Protein AF-F2LWG3-F1 (afdb_monomer)

Secondary structure (DSSP, 8-state):
--EEEEEEEEEBPPP--GGGHHHH--TTS--B-TT--S-PPTT----EEETT-TTSSS--EEEE--HHHHHHHTT---SEEEEEEEEEE--TTS--EEEEEEEEEE-S-PPEEEETTEEEEE-SEEEE--TTTSEE-HHHHHHTT-TT--EETT-SS-THHHHHHHHHHHHHHTS---HHHHHHHHHHHHHHHTSTTHHHHHTTT-

Radius of gyration: 16.48 Å; Cα contacts (8 Å, |Δi|>4): 414; chains: 1; bounding box: 40×37×47 Å

Foldseek 3Di:
DAEKEKEAEAEWQEAWPPVCCVQQNDSQATHGNLLCPDPDDDLNPTQDWPCCDPVSPRFGKGKDLDPVVQVVLVPPPHQKYKYWYWYQYHHDVHDTWTWGFWIFIFGSDGFDDPDVSMTMGTGPDIFGDTNVLIDTPRCVCVVVVCNRPMQMLPDPVCVVSVVVRVVNVVSRVVDDGPSVSRNVSSVSSNVLSPDPCSVVVCPNID

Sequence (206 aa):
METLTICVPFFALPGMKETCSDLVGDQNLILRDILGLNPLRKGEYENGPYLEGFNVDGKLDYVFYFEEVEKIIEKQVYDQIYILFRAIYKPYQKETQHLVVGYYTVENTQGIEIAPGAYAITGTSAYFVDYKDALNITDIIVGYNLQDSIMKSNSQNHPEYKDWVNGWLEHIKSKENKLEAYIERSKKLRTLKTEENYKEKLEGCL

Solvent-accessible surface area (backbone atoms only — not comparable to full-atom values): 11340 Å² total; per-residue (Å²): 130,47,74,42,42,37,38,39,60,23,55,24,46,61,39,50,46,76,87,36,34,87,78,62,34,75,76,54,51,79,46,54,37,76,76,63,82,67,93,66,57,96,83,56,69,72,32,38,73,27,58,42,16,81,85,64,76,59,42,40,25,37,35,41,58,55,64,70,61,46,64,58,41,62,64,76,74,42,65,37,37,35,44,32,37,28,31,45,31,33,46,57,98,50,73,75,40,35,28,43,35,34,36,32,38,28,64,70,54,62,53,45,75,79,48,98,74,31,29,36,40,68,35,79,45,73,42,25,34,39,58,89,68,31,47,78,45,38,66,61,32,63,75,67,71,38,78,89,51,74,45,35,44,80,35,85,92,43,61,67,33,28,60,50,54,50,52,52,48,53,54,55,70,72,55,67,78,38,45,68,64,50,31,52,37,50,49,51,37,52,56,46,61,71,42,94,56,42,67,69,73,41,64,84,25,108

Structure (mmCIF, N/CA/C/O backbone):
data_AF-F2LWG3-F1
#
_entry.id   AF-F2LWG3-F1
#
loop_
_atom_site.group_PDB
_atom_site.id
_atom_site.type_symbol
_atom_site.label_atom_id
_atom_site.label_alt_id
_atom_site.label_comp_id
_atom_site.label_asym_id
_atom_site.label_entity_id
_atom_site.label_seq_id
_atom_site.pdbx_PDB_ins_code
_atom_site.Cartn_x
_atom_site.Cartn_y
_atom_site.Cartn_z
_atom_site.occupancy
_atom_site.B_iso_or_equiv
_atom_site.auth_seq_id
_atom_site.auth_comp_id
_atom_site.auth_asym_id
_atom_site.auth_atom_id
_atom_site.pdbx_PDB_model_num
ATOM 1 N N . MET A 1 1 ? -17.473 -6.894 19.953 1.00 61.72 1 MET A N 1
ATOM 2 C CA . MET A 1 1 ? -16.083 -6.952 19.488 1.00 61.72 1 MET A CA 1
ATOM 3 C C . MET A 1 1 ? -15.641 -5.558 19.119 1.00 61.72 1 MET A C 1
ATOM 5 O O . MET A 1 1 ? -16.346 -4.914 18.344 1.00 61.72 1 MET A O 1
ATOM 9 N N . GLU A 1 2 ? -14.555 -5.065 19.705 1.00 81.44 2 GLU A N 1
ATOM 10 C CA . GLU A 1 2 ? -14.045 -3.728 19.381 1.00 81.44 2 GLU A CA 1
ATOM 11 C C . GLU A 1 2 ? -13.104 -3.825 18.175 1.00 81.44 2 GLU A C 1
ATOM 13 O O . GLU A 1 2 ? -12.182 -4.638 18.154 1.00 81.44 2 GLU A O 1
ATOM 18 N N . THR A 1 3 ? -13.379 -3.033 17.137 1.00 89.12 3 THR A N 1
ATOM 19 C CA . THR A 1 3 ? -12.580 -2.987 15.908 1.00 89.12 3 THR A CA 1
ATOM 20 C C . THR A 1 3 ? -11.764 -1.711 15.879 1.00 89.12 3 THR A C 1
ATOM 22 O O . THR A 1 3 ? -12.305 -0.619 16.063 1.00 89.12 3 THR A O 1
ATOM 25 N N . LEU A 1 4 ? -10.478 -1.850 15.582 1.00 92.81 4 LEU A N 1
ATOM 26 C CA . LEU A 1 4 ? -9.586 -0.728 15.354 1.00 92.81 4 LEU A CA 1
ATOM 27 C C . LEU A 1 4 ? -9.206 -0.646 13.879 1.00 92.81 4 LEU A C 1
ATOM 29 O O . LEU A 1 4 ? -8.854 -1.647 13.263 1.00 92.81 4 LEU A O 1
ATOM 33 N N . THR A 1 5 ? -9.205 0.569 13.344 1.00 94.81 5 THR A N 1
ATOM 34 C CA . THR A 1 5 ? -8.726 0.861 11.996 1.00 94.81 5 THR A CA 1
ATOM 35 C C . THR A 1 5 ? -7.563 1.834 12.111 1.00 94.81 5 THR A C 1
ATOM 37 O O . THR A 1 5 ? -7.702 2.907 12.707 1.00 94.81 5 THR A O 1
ATOM 40 N N . ILE A 1 6 ? -6.416 1.455 11.555 1.00 94.06 6 ILE A N 1
ATOM 41 C CA . ILE A 1 6 ? -5.198 2.263 11.515 1.00 94.06 6 ILE A CA 1
ATOM 42 C C . ILE A 1 6 ? -4.850 2.496 10.049 1.00 94.06 6 ILE A C 1
ATOM 44 O O . ILE A 1 6 ? -4.707 1.541 9.296 1.00 94.06 6 ILE A O 1
ATOM 48 N N . CYS A 1 7 ? -4.704 3.749 9.634 1.00 95.12 7 CYS A N 1
ATOM 49 C CA . CYS A 1 7 ? -4.235 4.110 8.303 1.00 95.12 7 CYS A CA 1
ATOM 50 C C . CYS A 1 7 ? -2.769 4.537 8.375 1.00 95.12 7 CYS A C 1
ATOM 52 O O . CYS A 1 7 ? -2.431 5.479 9.099 1.00 95.12 7 CYS A O 1
ATOM 54 N N . VAL A 1 8 ? -1.917 3.854 7.613 1.00 93.12 8 VAL A N 1
ATOM 55 C CA . VAL A 1 8 ? -0.458 4.016 7.639 1.00 93.12 8 VAL A CA 1
ATOM 56 C C . VAL A 1 8 ? 0.078 4.414 6.259 1.00 93.12 8 VAL A C 1
ATOM 58 O O . VAL A 1 8 ? -0.365 3.853 5.251 1.00 93.12 8 VAL A O 1
ATOM 61 N N . PRO A 1 9 ? 1.006 5.387 6.171 1.00 92.62 9 PRO A N 1
ATOM 62 C CA . PRO A 1 9 ? 1.659 5.724 4.913 1.00 92.62 9 PRO A CA 1
ATOM 63 C C . PRO A 1 9 ? 2.697 4.689 4.486 1.00 92.62 9 PRO A C 1
ATOM 65 O O . PRO A 1 9 ? 3.416 4.131 5.314 1.00 92.62 9 PRO A O 1
ATOM 68 N N . PHE A 1 10 ? 2.859 4.549 3.174 1.00 91.56 10 PHE A N 1
ATOM 69 C CA . PHE A 1 10 ? 4.040 3.946 2.570 1.00 91.56 10 PHE A CA 1
ATOM 70 C C . PHE A 1 10 ? 4.414 4.628 1.253 1.00 91.56 10 PHE A C 1
ATOM 72 O O . PHE A 1 10 ? 3.548 5.149 0.551 1.00 91.56 10 PHE A O 1
ATOM 79 N N . PHE A 1 11 ? 5.695 4.587 0.883 1.00 91.62 11 PHE A N 1
ATOM 80 C CA . PHE A 1 11 ? 6.138 5.015 -0.443 1.00 91.62 11 PHE A CA 1
ATOM 81 C C . PHE A 1 11 ? 5.828 3.938 -1.475 1.00 91.62 11 PHE A C 1
ATOM 83 O O . PHE A 1 11 ? 6.315 2.806 -1.383 1.00 91.62 11 PHE A O 1
ATOM 90 N N . ALA A 1 12 ? 5.009 4.295 -2.457 1.00 93.75 12 ALA A N 1
ATOM 91 C CA . ALA A 1 12 ? 4.712 3.412 -3.566 1.00 93.75 12 ALA A CA 1
ATOM 92 C C . ALA A 1 12 ? 5.778 3.516 -4.656 1.00 93.75 12 ALA A C 1
ATOM 94 O O . ALA A 1 12 ? 6.414 4.560 -4.833 1.00 93.75 12 ALA A O 1
ATOM 95 N N . LEU A 1 13 ? 5.937 2.436 -5.421 1.00 93.75 13 LEU A N 1
ATOM 96 C CA . LEU A 1 13 ? 6.722 2.464 -6.647 1.00 93.75 13 LEU A CA 1
ATOM 97 C C . LEU A 1 13 ? 6.172 3.586 -7.553 1.00 93.75 13 LEU A C 1
ATOM 99 O O . LEU A 1 13 ? 4.963 3.594 -7.811 1.00 93.75 13 LEU A O 1
ATOM 103 N N . PRO A 1 14 ? 7.004 4.532 -8.027 1.00 93.56 14 PRO A N 1
ATOM 104 C CA . PRO A 1 14 ? 6.530 5.603 -8.892 1.00 93.56 14 PRO A CA 1
ATOM 105 C C . PRO A 1 14 ? 5.967 5.040 -10.200 1.00 93.56 14 PRO A C 1
ATOM 107 O O . PRO A 1 14 ? 6.406 3.998 -10.694 1.00 93.56 14 PRO A O 1
ATOM 110 N N . GLY A 1 15 ? 4.983 5.738 -10.765 1.00 94.50 15 GLY A N 1
ATOM 111 C CA . GLY A 1 15 ? 4.454 5.418 -12.083 1.00 94.50 15 GLY A CA 1
ATOM 112 C C . GLY A 1 15 ? 5.530 5.615 -13.144 1.00 94.50 15 GLY A C 1
ATOM 113 O O . GLY A 1 15 ? 6.272 6.596 -13.106 1.00 94.50 15 GLY A O 1
ATOM 114 N N . MET A 1 16 ? 5.600 4.689 -14.093 1.00 94.50 16 MET A N 1
ATOM 115 C CA . MET A 1 16 ? 6.589 4.692 -15.165 1.00 94.50 16 MET A CA 1
ATOM 116 C C . MET A 1 16 ? 5.912 4.890 -16.518 1.00 94.50 16 MET A C 1
ATOM 118 O O . MET A 1 16 ? 4.688 4.800 -16.645 1.00 94.50 16 MET A O 1
ATOM 122 N N . LYS A 1 17 ? 6.714 5.132 -17.558 1.00 94.12 17 LYS A N 1
ATOM 123 C CA . LYS A 1 17 ? 6.224 5.101 -18.942 1.00 94.12 17 LYS A CA 1
ATOM 124 C C . LYS A 1 17 ? 5.497 3.787 -19.217 1.00 94.12 17 LYS A C 1
ATOM 126 O O . LYS A 1 17 ? 5.940 2.715 -18.804 1.00 94.12 17 LYS A O 1
ATOM 131 N N . GLU A 1 18 ? 4.412 3.863 -19.979 1.00 89.75 18 GLU A N 1
ATOM 132 C CA . GLU A 1 18 ? 3.585 2.703 -20.337 1.00 89.75 18 GLU A CA 1
ATOM 133 C C . GLU A 1 18 ? 4.394 1.606 -21.047 1.00 89.75 18 GLU A C 1
ATOM 135 O O . GLU A 1 18 ? 4.211 0.419 -20.776 1.00 89.75 18 GLU A O 1
ATOM 140 N N . THR A 1 19 ? 5.378 2.006 -21.860 1.00 91.50 19 THR A N 1
ATOM 141 C CA . THR A 1 19 ? 6.309 1.108 -22.563 1.00 91.50 19 THR A CA 1
ATOM 142 C C . THR A 1 19 ? 7.153 0.235 -21.634 1.00 91.50 19 THR A C 1
ATOM 144 O O . THR A 1 19 ? 7.772 -0.715 -22.097 1.00 91.50 19 THR A O 1
ATOM 147 N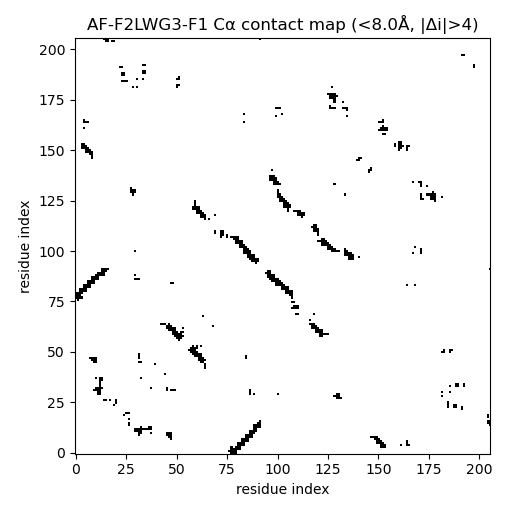 N . CYS A 1 20 ? 7.200 0.533 -20.334 1.00 92.81 20 CYS A N 1
ATOM 148 C CA . CYS A 1 20 ? 7.940 -0.252 -19.349 1.00 92.81 20 CYS A CA 1
ATOM 149 C C . CYS A 1 20 ? 7.100 -1.326 -18.648 1.00 92.81 20 CYS A C 1
ATOM 151 O O . CYS A 1 20 ? 7.625 -2.036 -17.793 1.00 92.81 20 CYS A O 1
ATOM 153 N N . SER A 1 21 ? 5.823 -1.493 -18.999 1.00 90.69 21 SER A N 1
ATOM 154 C CA . SER A 1 21 ? 4.939 -2.476 -18.347 1.00 90.69 21 SER A CA 1
ATOM 155 C C . SER A 1 21 ? 5.434 -3.924 -18.502 1.00 90.69 21 SER A C 1
ATOM 157 O O . SER A 1 21 ? 5.289 -4.733 -17.584 1.00 90.69 21 SER A O 1
ATOM 159 N N . ASP A 1 22 ? 6.126 -4.245 -19.598 1.00 91.62 22 ASP A N 1
ATOM 160 C CA . ASP A 1 22 ? 6.771 -5.555 -19.769 1.00 91.62 22 ASP A CA 1
ATOM 161 C C . ASP A 1 22 ? 7.886 -5.794 -18.745 1.00 91.62 22 ASP A C 1
ATOM 163 O O . ASP A 1 22 ? 8.074 -6.920 -18.283 1.00 91.62 22 ASP A O 1
ATOM 167 N N . LEU A 1 23 ? 8.576 -4.733 -18.323 1.00 93.00 23 LEU A N 1
ATOM 168 C CA . LEU A 1 23 ? 9.640 -4.788 -17.325 1.00 93.00 23 LEU A CA 1
ATOM 169 C C . LEU A 1 23 ? 9.075 -4.818 -15.898 1.00 93.00 23 LEU A C 1
ATOM 171 O O . LEU A 1 23 ? 9.456 -5.675 -15.104 1.00 93.00 23 LEU A O 1
ATOM 175 N N . VAL A 1 24 ? 8.134 -3.923 -15.574 1.00 92.62 24 VAL A N 1
ATOM 176 C CA . VAL A 1 24 ? 7.677 -3.696 -14.184 1.00 92.62 24 VAL A CA 1
ATOM 177 C C . VAL A 1 24 ? 6.298 -4.268 -13.844 1.00 92.62 24 VAL A C 1
ATOM 179 O O . VAL A 1 24 ? 5.852 -4.183 -12.696 1.00 92.62 24 VAL A O 1
ATOM 182 N N . GLY A 1 25 ? 5.630 -4.891 -14.815 1.00 93.31 25 GLY A N 1
ATOM 183 C CA . GLY A 1 25 ? 4.299 -5.480 -14.663 1.00 93.31 25 GLY A CA 1
ATOM 184 C C . GLY A 1 25 ? 3.157 -4.470 -14.788 1.00 93.31 25 GLY A C 1
ATOM 185 O O . GLY A 1 25 ? 3.363 -3.322 -15.176 1.00 93.31 25 GLY A O 1
ATOM 186 N N . ASP A 1 26 ? 1.946 -4.924 -14.451 1.00 93.69 26 ASP A N 1
ATOM 187 C CA . ASP A 1 26 ? 0.713 -4.133 -14.536 1.00 93.69 26 ASP A CA 1
ATOM 188 C C . ASP A 1 26 ? 0.762 -2.896 -13.635 1.00 93.69 26 ASP A C 1
ATOM 190 O O . ASP A 1 26 ? 0.602 -2.984 -12.415 1.00 93.69 26 ASP A O 1
ATOM 194 N N . GLN A 1 27 ? 0.958 -1.734 -14.254 1.00 92.38 27 GLN A N 1
ATOM 195 C CA . GLN A 1 27 ? 1.098 -0.448 -13.576 1.00 92.38 27 GLN A CA 1
ATOM 196 C C . GLN A 1 27 ? -0.214 0.100 -12.998 1.00 92.38 27 GLN A C 1
ATOM 198 O O . GLN A 1 27 ? -0.168 1.104 -12.290 1.00 92.38 27 GLN A O 1
ATOM 203 N N . ASN A 1 28 ? -1.358 -0.562 -13.227 1.00 95.06 28 ASN A N 1
ATOM 204 C CA . ASN A 1 28 ? -2.617 -0.216 -12.560 1.00 95.06 28 ASN A CA 1
ATOM 205 C C . ASN A 1 28 ? -2.632 -0.617 -11.082 1.00 95.06 28 ASN A C 1
ATOM 207 O O . ASN A 1 28 ? -3.496 -0.167 -10.340 1.00 95.06 28 ASN A O 1
ATOM 211 N N . LEU A 1 29 ? -1.699 -1.452 -10.633 1.00 96.62 29 LEU A N 1
ATOM 212 C CA . LEU A 1 29 ? -1.557 -1.808 -9.223 1.00 96.62 29 LEU A CA 1
ATOM 213 C C . LEU A 1 29 ? -0.610 -0.806 -8.538 1.00 96.62 29 LEU A C 1
ATOM 215 O O . LEU A 1 29 ? 0.387 -0.378 -9.113 1.00 96.62 29 LEU A O 1
ATOM 219 N N . ILE A 1 30 ? -0.875 -0.406 -7.303 1.00 96.38 30 ILE A N 1
ATOM 220 C CA . ILE A 1 30 ? -0.008 0.534 -6.573 1.00 96.38 30 ILE A CA 1
ATOM 221 C C . ILE A 1 30 ? 0.664 -0.217 -5.432 1.00 96.38 30 ILE A C 1
ATOM 223 O O . ILE A 1 30 ? 0.069 -0.420 -4.375 1.00 96.38 30 ILE A O 1
ATOM 227 N N . LEU A 1 31 ? 1.898 -0.661 -5.672 1.00 93.75 31 LEU A N 1
ATOM 228 C CA . LEU A 1 31 ? 2.685 -1.462 -4.735 1.00 93.75 31 LEU A CA 1
ATOM 229 C C . LEU A 1 31 ? 3.686 -0.604 -3.979 1.00 93.75 31 LEU A C 1
ATOM 231 O O . LEU A 1 31 ? 4.061 0.475 -4.440 1.00 93.75 31 LEU A O 1
ATOM 235 N N . ARG A 1 32 ? 4.173 -1.129 -2.849 1.00 93.19 32 ARG A N 1
ATOM 236 C CA . ARG A 1 32 ? 5.347 -0.576 -2.165 1.00 93.19 32 ARG A CA 1
ATOM 237 C C . ARG A 1 32 ? 6.512 -0.433 -3.142 1.00 93.19 32 ARG A C 1
ATOM 239 O O . ARG A 1 32 ? 6.618 -1.188 -4.110 1.00 93.19 32 ARG A O 1
ATOM 246 N N . ASP A 1 33 ? 7.396 0.516 -2.882 1.00 92.25 33 ASP A N 1
ATOM 247 C CA . ASP A 1 33 ? 8.575 0.749 -3.708 1.00 92.25 33 ASP A CA 1
ATOM 248 C C . ASP A 1 33 ? 9.638 -0.347 -3.536 1.00 92.25 33 ASP A C 1
ATOM 250 O O . ASP A 1 33 ? 10.671 -0.166 -2.898 1.00 92.25 33 ASP A O 1
ATOM 254 N N . ILE A 1 34 ? 9.376 -1.514 -4.128 1.00 91.62 34 ILE A N 1
ATOM 255 C CA . ILE A 1 34 ? 10.280 -2.667 -4.086 1.00 91.62 34 ILE A CA 1
ATOM 256 C C . ILE A 1 34 ? 11.618 -2.326 -4.741 1.00 91.62 34 ILE A C 1
ATOM 258 O O . ILE A 1 34 ? 12.646 -2.831 -4.305 1.00 91.62 34 ILE A O 1
ATOM 262 N N . LEU A 1 35 ? 11.631 -1.484 -5.773 1.00 91.62 35 LEU A N 1
ATOM 263 C CA . LEU A 1 35 ? 12.832 -1.173 -6.549 1.00 91.62 35 LEU A CA 1
ATOM 264 C C . LEU A 1 35 ? 13.704 -0.086 -5.896 1.00 91.62 35 LEU A C 1
ATOM 266 O O . LEU A 1 35 ? 14.841 0.100 -6.324 1.00 91.62 35 LEU A O 1
ATOM 270 N N . GLY A 1 36 ? 13.219 0.578 -4.841 1.00 88.50 36 GLY A N 1
ATOM 271 C CA . GLY A 1 36 ? 13.962 1.603 -4.103 1.00 88.50 36 GLY A CA 1
ATOM 272 C C . GLY A 1 36 ? 14.250 2.844 -4.947 1.00 88.50 36 GLY A C 1
ATOM 273 O O . GLY A 1 36 ? 15.389 3.314 -4.989 1.00 88.50 36 GLY A O 1
ATOM 274 N N . LEU A 1 37 ? 13.240 3.325 -5.673 1.00 88.81 37 LEU A N 1
ATOM 275 C CA . LEU A 1 37 ? 13.340 4.472 -6.580 1.00 88.81 37 LEU A CA 1
ATOM 276 C C . LEU A 1 37 ? 13.018 5.805 -5.898 1.00 88.81 37 LEU A C 1
ATOM 278 O O . LEU A 1 37 ? 13.450 6.858 -6.368 1.00 88.81 37 LEU A O 1
ATOM 282 N N . ASN A 1 38 ? 12.281 5.778 -4.791 1.00 86.50 38 ASN A N 1
ATOM 283 C CA . ASN A 1 38 ? 12.087 6.936 -3.938 1.00 86.50 38 ASN A CA 1
ATOM 284 C C . ASN A 1 38 ? 13.354 7.191 -3.101 1.00 86.50 38 ASN A C 1
ATOM 286 O O . ASN A 1 38 ? 14.004 6.246 -2.642 1.00 86.50 38 ASN A O 1
ATOM 290 N N . PRO A 1 39 ? 13.721 8.461 -2.863 1.00 70.69 39 PRO A N 1
ATOM 291 C CA . PRO A 1 39 ? 14.843 8.809 -2.001 1.00 70.69 39 PRO A CA 1
ATOM 292 C C . PRO A 1 39 ? 14.484 8.528 -0.532 1.00 70.69 39 PRO A C 1
ATOM 294 O O . PRO A 1 39 ? 13.930 9.388 0.144 1.00 70.69 39 PRO A O 1
ATOM 297 N N . LEU A 1 40 ? 14.786 7.325 -0.040 1.00 65.94 40 LEU A N 1
ATOM 298 C CA . LEU A 1 40 ? 14.558 6.941 1.359 1.00 65.94 40 LEU A CA 1
ATOM 299 C C . LEU A 1 40 ? 15.733 7.375 2.250 1.00 65.94 40 LEU A C 1
ATOM 301 O O . LEU A 1 40 ? 16.902 7.177 1.899 1.00 65.94 40 LEU A O 1
ATOM 305 N N . ARG A 1 41 ? 15.449 7.928 3.435 1.00 55.22 41 ARG A N 1
ATOM 306 C CA . ARG A 1 41 ? 16.456 8.140 4.488 1.00 55.22 41 ARG A CA 1
ATOM 307 C C . ARG A 1 41 ? 16.711 6.840 5.255 1.00 55.22 41 ARG A C 1
ATOM 309 O O . ARG A 1 41 ? 15.866 5.958 5.368 1.00 55.22 41 ARG A O 1
ATOM 316 N N . LYS A 1 42 ? 17.900 6.718 5.849 1.00 44.81 42 LYS A N 1
ATOM 317 C CA . LYS A 1 42 ? 18.242 5.605 6.749 1.00 44.81 42 LYS A CA 1
ATOM 318 C C . LYS A 1 42 ? 17.314 5.635 7.976 1.00 44.81 42 LYS A C 1
ATOM 320 O O . LYS A 1 42 ? 17.337 6.614 8.712 1.00 44.81 42 LYS A O 1
ATOM 325 N N . GLY A 1 43 ? 16.530 4.574 8.184 1.00 49.66 43 GLY A N 1
ATOM 326 C CA . GLY A 1 43 ? 15.459 4.513 9.196 1.00 49.66 43 GLY A CA 1
ATOM 327 C C . GLY A 1 43 ? 14.044 4.619 8.609 1.00 49.66 43 GLY A C 1
ATOM 328 O O . GLY A 1 43 ? 13.089 4.253 9.276 1.00 49.66 43 GLY A O 1
ATOM 329 N N . GLU A 1 44 ? 13.920 5.022 7.340 1.00 55.31 44 GLU A N 1
ATOM 330 C CA . GLU A 1 44 ? 12.693 4.963 6.528 1.00 55.31 44 GLU A CA 1
ATOM 331 C C . GLU A 1 44 ? 12.690 3.704 5.645 1.00 55.31 44 GLU A C 1
ATOM 333 O O . GLU A 1 44 ? 12.324 3.741 4.469 1.00 55.31 44 GLU A O 1
ATOM 338 N N . TYR A 1 45 ? 13.166 2.574 6.172 1.00 51.53 45 TYR A N 1
ATOM 339 C CA . TYR A 1 45 ? 13.062 1.311 5.447 1.00 51.53 45 TYR A CA 1
ATOM 340 C C . TYR A 1 45 ? 11.577 0.993 5.232 1.00 51.53 45 TYR A C 1
ATOM 342 O O . TYR A 1 45 ? 10.827 0.880 6.191 1.00 51.53 45 TYR A O 1
ATOM 350 N N . GLU A 1 46 ? 11.180 0.918 3.959 1.00 63.03 46 GLU A N 1
ATOM 351 C CA . GLU A 1 46 ? 9.990 0.279 3.380 1.00 63.03 46 GLU A CA 1
ATOM 352 C C . GLU A 1 46 ? 8.865 -0.069 4.387 1.00 63.03 46 GLU A C 1
ATOM 354 O O . GLU A 1 46 ? 8.515 -1.241 4.546 1.00 63.03 46 GLU A O 1
ATOM 359 N N . ASN A 1 47 ? 8.270 0.942 5.046 1.00 76.19 47 ASN A N 1
ATOM 360 C CA . ASN A 1 47 ? 6.953 0.776 5.662 1.00 76.19 47 ASN A CA 1
ATOM 361 C C . ASN A 1 47 ? 6.029 0.258 4.561 1.00 76.19 47 ASN A C 1
ATOM 363 O O . ASN A 1 47 ? 6.077 0.779 3.446 1.00 76.19 47 ASN A O 1
ATOM 367 N N . GLY A 1 48 ? 5.196 -0.736 4.841 1.00 84.12 48 GLY A N 1
ATOM 368 C CA . GLY A 1 48 ? 4.169 -1.146 3.889 1.00 84.12 48 GLY A CA 1
ATOM 369 C C . GLY A 1 48 ? 3.962 -2.650 3.769 1.00 84.12 48 GLY A C 1
ATOM 370 O O . GLY A 1 48 ? 4.560 -3.435 4.504 1.00 84.12 48 GLY A O 1
ATOM 371 N N . PRO A 1 49 ? 3.059 -3.051 2.863 1.00 92.31 49 PRO A N 1
ATOM 372 C CA . PRO A 1 49 ? 2.609 -4.430 2.753 1.00 92.31 49 PRO A CA 1
ATOM 373 C C . PRO A 1 49 ? 3.598 -5.294 1.960 1.00 92.31 49 PRO A C 1
ATOM 375 O O . PRO A 1 49 ? 3.784 -5.105 0.757 1.00 92.31 49 PRO A O 1
ATOM 378 N N . TYR A 1 50 ? 4.203 -6.277 2.621 1.00 92.50 50 TYR A N 1
ATOM 379 C CA . TYR A 1 50 ? 5.008 -7.338 2.014 1.00 92.50 50 TYR A CA 1
ATOM 380 C C . TYR A 1 50 ? 4.105 -8.523 1.692 1.00 92.50 50 TYR A C 1
ATOM 382 O O . TYR A 1 50 ? 3.974 -9.475 2.456 1.00 92.50 50 TYR A O 1
ATOM 390 N N . LEU A 1 51 ? 3.456 -8.435 0.540 1.00 90.06 51 LEU A N 1
ATOM 391 C CA . LEU A 1 51 ? 2.468 -9.409 0.073 1.00 90.06 51 LEU A CA 1
ATOM 392 C C . LEU A 1 51 ? 3.101 -10.744 -0.328 1.00 90.06 51 LEU A C 1
ATOM 394 O O . LEU A 1 51 ? 2.461 -11.788 -0.328 1.00 90.06 51 LEU A O 1
ATOM 398 N N . GLU A 1 52 ? 4.377 -10.698 -0.681 1.00 86.38 52 GLU A N 1
ATOM 399 C CA . GLU A 1 52 ? 5.202 -11.847 -1.019 1.00 86.38 52 GLU A CA 1
ATOM 400 C C . GLU A 1 52 ? 5.947 -12.458 0.184 1.00 86.38 52 GLU A C 1
ATOM 402 O O . GLU A 1 52 ? 6.716 -13.404 0.001 1.00 86.38 52 GLU A O 1
ATOM 407 N N . GLY A 1 53 ? 5.739 -11.933 1.396 1.00 84.12 53 GLY A N 1
ATOM 408 C CA . 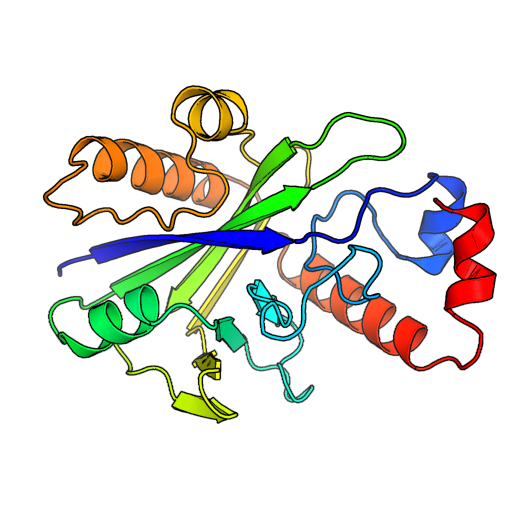GLY A 1 53 ? 6.546 -12.229 2.582 1.00 84.12 53 GLY A CA 1
ATOM 409 C C . GLY A 1 53 ? 7.771 -11.335 2.676 1.00 84.12 53 GLY A C 1
ATOM 410 O O . GLY A 1 53 ? 8.491 -11.129 1.690 1.00 84.12 53 GLY A O 1
ATOM 411 N N . PHE A 1 54 ? 8.053 -10.819 3.874 1.00 83.94 54 PHE A N 1
ATOM 412 C CA . PHE A 1 54 ? 9.261 -10.027 4.114 1.00 83.94 54 PHE A CA 1
ATOM 413 C C . PHE A 1 54 ? 10.511 -10.842 3.751 1.00 83.94 54 PHE A C 1
ATOM 415 O O . PHE A 1 54 ? 11.353 -10.384 2.968 1.00 83.94 54 PHE A O 1
ATOM 422 N N . ASN A 1 55 ? 10.530 -12.100 4.209 1.00 82.94 55 ASN A N 1
ATOM 423 C CA . ASN A 1 55 ? 11.567 -13.104 3.959 1.00 82.94 55 ASN A CA 1
ATOM 424 C C . ASN A 1 55 ? 11.294 -13.994 2.731 1.00 82.94 55 ASN A C 1
ATOM 426 O O . ASN A 1 55 ? 11.945 -15.024 2.571 1.00 82.94 55 ASN A O 1
ATOM 430 N N . VAL A 1 56 ? 10.346 -13.621 1.861 1.00 81.38 56 VAL A N 1
ATOM 431 C CA . VAL A 1 56 ? 9.933 -14.432 0.696 1.00 81.38 56 VAL A CA 1
ATOM 432 C C . VAL A 1 56 ? 9.356 -15.805 1.102 1.00 81.38 56 VAL A C 1
ATOM 434 O O . VAL A 1 56 ? 9.440 -16.784 0.366 1.00 81.38 56 VAL A O 1
ATOM 437 N N . ASP A 1 57 ? 8.755 -15.887 2.290 1.00 85.62 57 ASP A N 1
ATOM 438 C CA . ASP A 1 57 ? 8.082 -17.083 2.815 1.00 85.62 57 ASP A CA 1
ATOM 439 C C . ASP A 1 57 ? 6.571 -17.101 2.513 1.00 85.62 57 ASP A C 1
ATOM 441 O O . ASP A 1 57 ? 5.866 -18.021 2.927 1.00 85.62 57 ASP A O 1
ATOM 445 N N . GLY A 1 58 ? 6.073 -16.103 1.771 1.00 85.69 58 GLY A N 1
ATOM 446 C CA . GLY A 1 58 ? 4.673 -15.993 1.362 1.00 85.69 58 GLY A CA 1
ATOM 447 C C . GLY A 1 58 ? 3.719 -15.507 2.454 1.00 85.69 58 GLY A C 1
ATOM 448 O O . GLY A 1 58 ? 2.508 -15.529 2.238 1.00 85.69 58 GLY A O 1
ATOM 449 N N . LYS A 1 59 ? 4.225 -15.075 3.614 1.00 90.31 59 LYS A N 1
ATOM 450 C CA . LYS A 1 59 ? 3.387 -14.484 4.664 1.00 90.31 59 LYS A CA 1
ATOM 451 C C . LYS A 1 59 ? 2.985 -13.053 4.315 1.00 90.31 59 LYS A C 1
ATOM 453 O O . LYS A 1 59 ? 3.708 -12.334 3.639 1.00 90.31 59 LYS A O 1
ATOM 458 N N . LEU A 1 60 ? 1.823 -12.620 4.794 1.00 92.06 60 LEU A N 1
ATOM 459 C CA . LEU A 1 60 ? 1.345 -11.250 4.606 1.00 92.06 60 LEU A CA 1
ATOM 460 C C . LEU A 1 60 ? 1.977 -10.335 5.655 1.00 92.06 60 LEU A C 1
ATOM 462 O O . LEU A 1 60 ? 1.321 -9.937 6.612 1.00 92.06 60 LEU A O 1
ATOM 466 N N . ASP A 1 61 ? 3.258 -10.023 5.511 1.00 91.50 61 ASP A N 1
ATOM 467 C CA . ASP A 1 61 ? 3.951 -9.222 6.517 1.00 91.50 61 ASP A CA 1
ATOM 468 C C . ASP A 1 61 ? 3.700 -7.730 6.295 1.00 91.50 61 ASP A C 1
ATOM 470 O O . ASP A 1 61 ? 3.735 -7.217 5.175 1.00 91.50 61 ASP A O 1
ATOM 474 N N . TYR A 1 62 ? 3.440 -7.007 7.374 1.00 91.31 62 TYR A N 1
ATOM 475 C CA . TYR A 1 62 ? 3.507 -5.556 7.417 1.00 91.31 62 TYR A CA 1
ATOM 476 C C . TYR A 1 62 ? 4.687 -5.167 8.296 1.00 91.31 62 TYR A C 1
ATOM 478 O O . TYR A 1 62 ? 4.679 -5.449 9.495 1.00 91.31 62 TYR A O 1
ATOM 486 N N . VAL A 1 63 ? 5.691 -4.527 7.695 1.00 88.94 63 VAL A N 1
ATOM 487 C CA . VAL A 1 63 ? 6.856 -4.004 8.415 1.00 88.94 63 VAL A CA 1
ATOM 488 C C . VAL A 1 63 ? 6.668 -2.520 8.673 1.00 88.94 63 VAL A C 1
ATOM 490 O O . VAL A 1 63 ? 6.229 -1.785 7.782 1.00 88.94 63 VAL A O 1
ATOM 493 N N . PHE A 1 64 ? 6.995 -2.088 9.889 1.00 86.44 64 PHE A N 1
ATOM 494 C CA . PHE A 1 64 ? 6.849 -0.706 10.315 1.00 86.44 64 PHE A CA 1
ATOM 495 C C . PHE A 1 64 ? 7.896 -0.263 11.336 1.00 86.44 64 PHE A C 1
ATOM 497 O O . PHE A 1 64 ? 8.389 -1.052 12.138 1.00 86.44 64 PHE A O 1
ATOM 504 N N . TYR A 1 65 ? 8.183 1.038 11.324 1.00 82.44 65 TYR A N 1
ATOM 505 C CA . TYR A 1 65 ? 9.137 1.702 12.229 1.00 82.44 65 TYR A CA 1
ATOM 506 C C . TYR A 1 65 ? 8.461 2.627 13.252 1.00 82.44 65 TYR A C 1
ATOM 508 O O . TYR A 1 65 ? 9.113 3.235 14.099 1.00 82.44 65 TYR A O 1
ATOM 516 N N . PHE A 1 66 ? 7.140 2.780 13.165 1.00 75.44 66 PHE A N 1
ATOM 517 C CA . PHE A 1 66 ? 6.397 3.683 14.031 1.00 75.44 66 PHE A CA 1
ATOM 518 C C . PHE A 1 66 ? 6.141 3.050 15.397 1.00 75.44 66 PHE A C 1
ATOM 520 O O . PHE A 1 66 ? 5.283 2.175 15.528 1.00 75.44 66 PHE A O 1
ATOM 527 N N . GLU A 1 67 ? 6.806 3.577 16.424 1.00 74.50 67 GLU A N 1
ATOM 528 C CA . GLU A 1 67 ? 6.552 3.228 17.830 1.00 74.50 67 GLU A CA 1
ATOM 529 C C . GLU A 1 67 ? 5.066 3.410 18.197 1.00 74.50 67 GLU A C 1
ATOM 531 O O . GLU A 1 67 ? 4.508 2.673 19.002 1.00 74.50 67 GLU A O 1
ATOM 536 N N . GLU A 1 68 ? 4.375 4.365 17.563 1.00 72.25 68 GLU A N 1
ATOM 537 C CA . GLU A 1 68 ? 2.939 4.551 17.766 1.00 72.25 68 GLU A CA 1
ATOM 538 C C . GLU A 1 68 ? 2.113 3.329 17.367 1.00 72.25 68 GLU A C 1
ATOM 540 O O . GLU A 1 68 ? 1.148 3.025 18.061 1.00 72.25 68 GLU A O 1
ATOM 545 N N . VAL A 1 69 ? 2.455 2.655 16.262 1.00 76.50 69 VAL A N 1
ATOM 546 C CA . VAL A 1 69 ? 1.737 1.454 15.805 1.00 76.50 69 VAL A CA 1
ATOM 547 C C . VAL A 1 69 ? 1.974 0.314 16.783 1.00 76.50 69 VAL A C 1
ATOM 549 O O . VAL A 1 69 ? 1.017 -0.344 17.180 1.00 76.50 69 VAL A O 1
ATOM 552 N N . GLU A 1 70 ? 3.221 0.131 17.216 1.00 74.69 70 GLU A N 1
ATOM 553 C CA . GLU A 1 70 ? 3.598 -0.905 18.178 1.00 74.69 70 GLU A CA 1
ATOM 554 C C . GLU A 1 70 ? 2.808 -0.762 19.491 1.00 74.69 70 GLU A C 1
ATOM 556 O O . GLU A 1 70 ? 2.027 -1.653 19.838 1.00 74.69 70 GLU A O 1
ATOM 561 N N . LYS A 1 71 ? 2.849 0.423 20.113 1.00 72.94 71 LYS A N 1
ATOM 562 C CA . LYS A 1 71 ? 2.149 0.736 21.374 1.00 72.94 71 LYS A CA 1
ATOM 563 C C . LYS A 1 71 ? 0.640 0.518 21.349 1.00 72.94 71 LYS A C 1
ATOM 565 O O . LYS A 1 71 ? 0.011 0.388 22.400 1.00 72.94 71 LYS A O 1
ATOM 570 N N . ILE A 1 72 ? 0.006 0.591 20.182 1.00 69.31 72 ILE A N 1
ATOM 571 C CA . ILE A 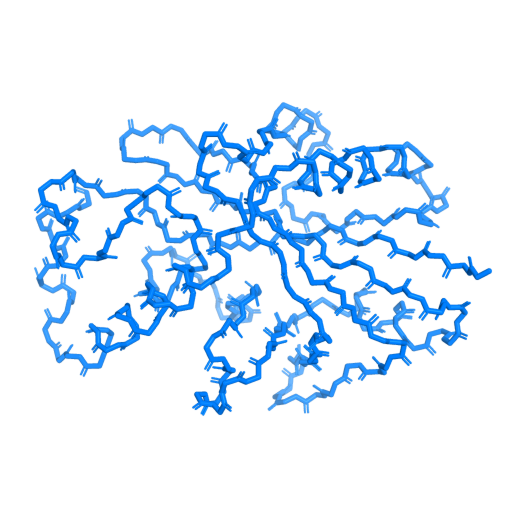1 72 ? -1.446 0.403 20.067 1.00 69.31 72 ILE A CA 1
ATOM 572 C C . ILE A 1 72 ? -1.803 -1.072 20.129 1.00 69.31 72 ILE A C 1
ATOM 574 O O . ILE A 1 72 ? -2.797 -1.444 20.754 1.00 69.31 72 ILE A O 1
ATOM 578 N N . ILE A 1 73 ? -0.993 -1.891 19.475 1.00 66.56 73 ILE A N 1
ATOM 579 C CA . ILE A 1 73 ? -1.261 -3.310 19.291 1.00 66.56 73 ILE A CA 1
ATOM 580 C C . ILE A 1 73 ? -0.944 -4.079 20.583 1.00 66.56 73 ILE A C 1
ATOM 582 O O . ILE A 1 73 ? -1.569 -5.091 20.878 1.00 66.56 73 ILE A O 1
ATOM 586 N N . GLU A 1 74 ? -0.088 -3.530 21.445 1.00 63.91 74 GLU A N 1
ATOM 587 C CA . GLU A 1 74 ? 0.155 -4.059 22.792 1.00 63.91 74 GLU A CA 1
ATOM 588 C C . GLU A 1 74 ? -1.043 -3.970 23.746 1.00 63.91 74 GLU A C 1
ATOM 590 O O . GLU A 1 74 ? -1.112 -4.721 24.719 1.00 63.91 74 GLU A O 1
ATOM 595 N N . LYS A 1 75 ? -2.006 -3.066 23.515 1.00 64.38 75 LYS A N 1
ATOM 596 C CA . LYS A 1 75 ? -3.037 -2.771 24.526 1.00 64.38 75 LYS A CA 1
ATOM 597 C C . LYS A 1 75 ? -4.077 -3.882 24.732 1.00 64.38 75 LYS A C 1
ATOM 599 O O . LYS A 1 75 ? -4.915 -3.733 25.613 1.00 64.38 75 LYS A O 1
ATOM 604 N N . GLN A 1 76 ? -4.043 -4.979 23.972 1.00 64.44 76 GLN A N 1
ATOM 605 C CA . GLN A 1 76 ? -4.949 -6.137 24.088 1.00 64.44 76 GLN A CA 1
ATOM 606 C C . GLN A 1 76 ? -6.468 -5.809 24.138 1.00 64.44 76 GLN A C 1
ATOM 608 O O . GLN A 1 76 ? -7.260 -6.618 24.607 1.00 64.44 76 GLN A O 1
ATOM 613 N N . VAL A 1 77 ? -6.909 -4.646 23.636 1.00 77.50 77 VAL A N 1
ATOM 614 C CA . VAL A 1 77 ? -8.323 -4.206 23.749 1.00 77.50 77 VAL A CA 1
ATOM 615 C C . VAL A 1 77 ? -9.182 -4.617 22.548 1.00 77.50 77 VAL A C 1
ATOM 617 O O . VAL A 1 77 ? -10.394 -4.755 22.668 1.00 77.50 77 VAL A O 1
ATOM 620 N N . TYR A 1 78 ? -8.571 -4.802 21.378 1.00 82.06 78 TYR A N 1
ATOM 621 C CA . TYR A 1 78 ? -9.293 -4.964 20.115 1.00 82.06 78 TYR A CA 1
ATOM 622 C C . TYR A 1 78 ? -9.339 -6.424 19.689 1.00 82.06 78 TYR A C 1
ATOM 624 O O . TYR A 1 78 ? -8.320 -7.094 19.714 1.00 82.06 78 TYR A O 1
ATOM 632 N N . ASP A 1 79 ? -10.486 -6.923 19.243 1.00 81.31 79 ASP A N 1
ATOM 633 C CA . ASP A 1 79 ? -10.560 -8.297 18.721 1.00 81.31 79 ASP A CA 1
ATOM 634 C C . ASP A 1 79 ? -10.065 -8.365 17.272 1.00 81.31 79 ASP A C 1
ATOM 636 O O . ASP A 1 79 ? -9.553 -9.384 16.817 1.00 81.31 79 ASP A O 1
ATOM 640 N N . GLN A 1 80 ? -10.228 -7.259 16.543 1.00 88.19 80 GLN A N 1
ATOM 641 C CA . GLN A 1 80 ? -9.899 -7.149 15.132 1.00 88.19 80 GLN A CA 1
ATOM 642 C C . GLN A 1 80 ? -9.243 -5.805 14.845 1.00 88.19 80 GLN A C 1
ATOM 644 O O . GLN A 1 80 ? -9.788 -4.747 15.174 1.00 88.19 80 GLN A O 1
ATOM 649 N N . ILE A 1 81 ? -8.103 -5.847 14.162 1.00 92.38 81 ILE A N 1
ATOM 650 C CA . ILE A 1 81 ? -7.415 -4.651 13.687 1.00 92.38 81 ILE A CA 1
ATOM 651 C C . ILE A 1 81 ? -7.378 -4.678 12.154 1.00 92.38 81 ILE A C 1
ATOM 653 O O . ILE A 1 81 ? -7.088 -5.710 11.545 1.00 92.38 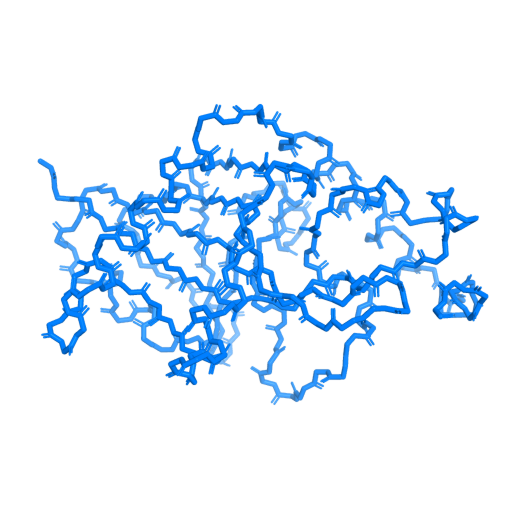81 ILE A O 1
ATOM 657 N N . TYR A 1 82 ? -7.698 -3.542 11.537 1.00 95.31 82 TYR A N 1
ATOM 658 C CA . TYR A 1 82 ? -7.514 -3.277 10.114 1.00 95.31 82 TYR A CA 1
ATOM 659 C C . TYR A 1 82 ? -6.363 -2.292 9.931 1.00 95.31 82 TYR A C 1
ATOM 661 O O . TYR A 1 82 ? -6.392 -1.190 10.484 1.00 95.31 82 TYR A O 1
ATOM 669 N N . ILE A 1 83 ? -5.371 -2.669 9.130 1.00 95.19 83 ILE A N 1
ATOM 670 C CA . ILE A 1 83 ? -4.264 -1.795 8.734 1.00 95.19 83 ILE A CA 1
ATOM 671 C C . ILE A 1 83 ? -4.525 -1.352 7.298 1.00 95.19 83 ILE A C 1
ATOM 673 O O . ILE A 1 83 ? -4.322 -2.131 6.374 1.00 95.19 83 ILE A O 1
ATOM 677 N N . LEU A 1 84 ? -5.007 -0.125 7.110 1.00 96.88 84 LEU A N 1
ATOM 678 C CA . LEU A 1 84 ? -5.203 0.495 5.800 1.00 96.88 84 LEU A CA 1
ATOM 679 C C . LEU A 1 84 ? -3.886 1.055 5.287 1.00 96.88 84 LEU A C 1
ATOM 681 O O . LEU A 1 84 ? -3.211 1.822 5.976 1.00 96.88 84 LEU A O 1
ATOM 685 N N . PHE A 1 85 ? -3.576 0.751 4.036 1.00 96.62 85 PHE A N 1
ATOM 686 C CA . PHE A 1 85 ? -2.367 1.214 3.381 1.00 96.62 85 PHE A CA 1
ATOM 687 C C . PHE A 1 85 ? -2.650 2.452 2.535 1.00 96.62 85 PHE A C 1
ATOM 689 O O . PHE A 1 85 ? -3.346 2.388 1.516 1.00 96.62 85 PHE A O 1
ATOM 696 N N . ARG A 1 86 ? -2.069 3.579 2.958 1.00 96.00 86 ARG A N 1
ATOM 697 C CA . ARG A 1 86 ? -2.025 4.839 2.214 1.00 96.00 86 ARG A CA 1
ATOM 698 C C . ARG A 1 86 ? -0.735 4.910 1.402 1.00 96.00 86 ARG A C 1
ATOM 700 O O . ARG A 1 86 ? 0.328 5.208 1.939 1.00 96.00 86 ARG A O 1
ATOM 707 N N . ALA A 1 87 ? -0.839 4.697 0.102 1.00 95.75 87 ALA A N 1
ATOM 708 C CA . ALA A 1 87 ? 0.243 4.906 -0.842 1.00 95.75 87 ALA A CA 1
ATOM 709 C C . ALA A 1 87 ? 0.527 6.402 -1.020 1.00 95.75 87 ALA A C 1
ATOM 711 O O . ALA A 1 87 ? -0.370 7.176 -1.355 1.00 95.75 87 ALA A O 1
ATOM 712 N N . ILE A 1 88 ? 1.786 6.792 -0.847 1.00 94.75 88 ILE A N 1
ATOM 713 C CA . ILE A 1 88 ? 2.353 8.036 -1.363 1.00 94.75 88 ILE A CA 1
ATOM 714 C C . ILE A 1 88 ? 2.845 7.701 -2.769 1.00 94.75 88 ILE A C 1
ATOM 716 O O . ILE A 1 88 ? 3.891 7.071 -2.938 1.00 94.75 88 ILE A O 1
ATOM 720 N N . TYR A 1 89 ? 2.039 8.037 -3.771 1.00 95.38 89 TYR A N 1
ATOM 721 C CA . TYR A 1 89 ? 2.235 7.602 -5.148 1.00 95.38 89 TYR A CA 1
ATOM 722 C C . TYR A 1 89 ? 2.461 8.800 -6.058 1.00 95.38 89 TYR A C 1
ATOM 724 O O . TYR A 1 89 ? 1.658 9.726 -6.081 1.00 95.38 89 TYR A O 1
ATOM 732 N N . LYS A 1 90 ? 3.538 8.769 -6.842 1.00 94.81 90 LYS A N 1
ATOM 733 C CA . LYS A 1 90 ? 3.791 9.740 -7.906 1.00 94.81 90 LYS A CA 1
ATOM 734 C C . LYS A 1 90 ? 3.522 9.066 -9.251 1.00 94.81 90 LYS A C 1
ATOM 736 O O . LYS A 1 90 ? 4.373 8.295 -9.700 1.00 94.81 90 LYS A O 1
ATOM 741 N N . PRO A 1 91 ? 2.363 9.297 -9.894 1.00 95.06 91 PRO A N 1
ATOM 742 C CA . PRO A 1 91 ? 2.126 8.782 -11.235 1.00 95.06 91 PRO A CA 1
ATOM 743 C C . PRO A 1 91 ? 3.120 9.390 -12.236 1.00 95.06 91 PRO A C 1
ATOM 745 O O . PRO A 1 91 ? 3.679 10.464 -12.000 1.00 95.06 91 PRO A O 1
ATOM 748 N N . TYR A 1 92 ? 3.311 8.723 -13.377 1.00 93.31 92 TYR A N 1
ATOM 749 C CA . TYR A 1 92 ? 4.272 9.158 -14.392 1.00 93.31 92 TYR A CA 1
ATOM 750 C C . TYR A 1 92 ? 4.012 10.607 -14.833 1.00 93.31 92 TYR A C 1
ATOM 752 O O . TYR A 1 92 ? 2.930 10.914 -15.334 1.00 93.31 92 TYR A O 1
ATOM 760 N N . GLN A 1 93 ? 5.000 11.487 -14.627 1.00 89.94 93 GLN A N 1
ATOM 761 C CA . GLN A 1 93 ? 4.933 12.924 -14.938 1.00 89.94 93 GLN A CA 1
ATOM 762 C C . GLN A 1 93 ? 3.718 13.663 -14.342 1.00 89.94 93 GLN A C 1
ATOM 764 O O . GLN A 1 93 ? 3.231 14.637 -14.917 1.00 89.94 93 GLN A O 1
ATOM 769 N N . LYS A 1 94 ? 3.219 13.217 -13.184 1.00 93.69 94 LYS A N 1
ATOM 770 C CA . LYS A 1 94 ? 2.138 13.885 -12.446 1.00 93.69 94 LYS A CA 1
ATOM 771 C C . LYS A 1 94 ? 2.566 14.219 -11.020 1.00 93.69 94 LYS A C 1
ATOM 773 O O . LYS A 1 94 ? 3.603 13.766 -1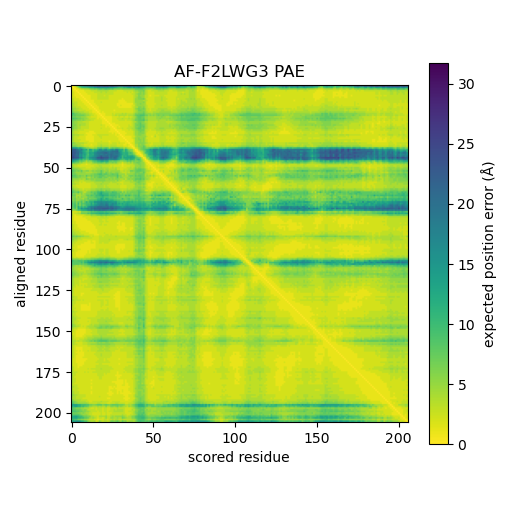0.532 1.00 93.69 94 LYS A O 1
ATOM 778 N N . GLU A 1 95 ? 1.736 15.024 -10.369 1.00 94.50 95 GLU A N 1
ATOM 779 C CA . GLU A 1 95 ? 1.878 15.357 -8.956 1.00 94.50 95 GLU A CA 1
ATOM 780 C C . GLU A 1 95 ? 1.658 14.142 -8.055 1.00 94.50 95 GLU A C 1
ATOM 782 O O . GLU A 1 95 ? 0.924 13.210 -8.398 1.00 94.50 95 GLU A O 1
ATOM 787 N N . THR A 1 96 ? 2.293 14.177 -6.886 1.00 95.00 96 THR A N 1
ATOM 788 C CA . THR A 1 96 ? 2.135 13.149 -5.857 1.00 95.00 96 THR A CA 1
ATOM 789 C C . THR A 1 96 ? 0.693 13.104 -5.355 1.00 95.00 96 THR A C 1
ATOM 791 O O . THR A 1 96 ? 0.071 14.129 -5.086 1.00 95.00 96 THR A O 1
ATOM 794 N N . GLN A 1 97 ? 0.179 11.890 -5.198 1.00 97.06 97 GLN A N 1
ATOM 795 C CA . GLN A 1 97 ? -1.143 11.576 -4.679 1.00 97.06 97 GLN A CA 1
ATOM 796 C C . GLN A 1 97 ? -1.021 10.730 -3.410 1.00 97.06 97 GLN A C 1
ATOM 798 O O . GLN A 1 97 ? -0.116 9.904 -3.281 1.00 97.06 97 GLN A O 1
ATOM 803 N N . HIS A 1 98 ? -1.977 10.898 -2.499 1.00 97.62 98 HIS A N 1
ATOM 804 C CA . HIS A 1 98 ? -2.186 10.002 -1.366 1.00 97.62 98 HIS A CA 1
ATOM 805 C C . HIS A 1 98 ? -3.403 9.125 -1.641 1.00 97.62 98 HIS A C 1
ATOM 807 O O . HIS A 1 98 ? -4.524 9.627 -1.738 1.00 97.62 98 HIS A O 1
ATOM 813 N N . LEU A 1 99 ? -3.176 7.822 -1.778 1.00 98.38 99 LEU A N 1
ATOM 814 C CA . LEU A 1 99 ? -4.191 6.868 -2.216 1.00 98.38 99 LEU A CA 1
ATOM 815 C C . LEU A 1 99 ? -4.358 5.762 -1.182 1.00 98.38 99 LEU A C 1
ATOM 817 O O . LEU A 1 99 ? -3.373 5.153 -0.780 1.00 98.38 99 LEU A O 1
ATOM 821 N N . VAL A 1 100 ? -5.585 5.455 -0.777 1.00 98.44 100 VAL A N 1
ATOM 822 C CA . VAL A 1 100 ? -5.862 4.217 -0.038 1.00 98.44 100 VAL A CA 1
ATOM 823 C C . VAL A 1 100 ? -6.028 3.098 -1.058 1.00 98.44 100 VAL A C 1
ATOM 825 O O . VAL A 1 100 ? -6.869 3.203 -1.950 1.00 98.44 100 VAL A O 1
ATOM 828 N N . VAL A 1 101 ? -5.200 2.058 -0.951 1.00 98.12 101 VAL A N 1
ATOM 829 C CA . VAL A 1 101 ? -5.060 1.027 -2.004 1.00 98.12 101 VAL A CA 1
ATOM 830 C C . VAL A 1 101 ? -5.374 -0.386 -1.527 1.00 98.12 101 VAL A C 1
ATOM 832 O O . VAL A 1 101 ? -5.490 -1.310 -2.328 1.00 98.12 101 VAL A O 1
ATOM 835 N N . GLY A 1 102 ? -5.497 -0.576 -0.221 1.00 98.12 102 GLY A N 1
ATOM 836 C CA . GLY A 1 102 ? -5.730 -1.886 0.352 1.00 98.12 102 GLY A CA 1
ATOM 837 C C . GLY A 1 102 ? -5.652 -1.868 1.863 1.00 98.12 102 GLY A C 1
ATOM 838 O O . GL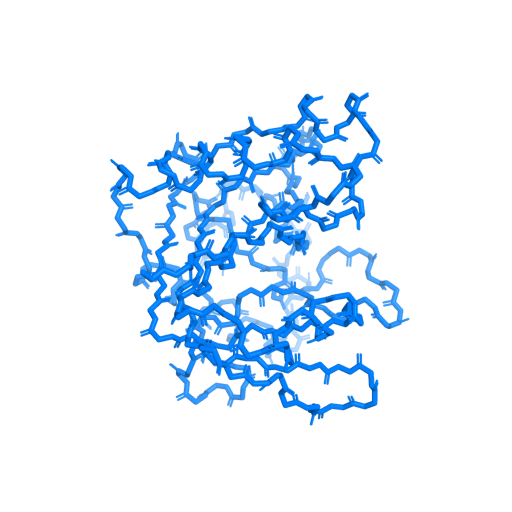Y A 1 102 ? -5.363 -0.838 2.478 1.00 98.12 102 GLY A O 1
ATOM 839 N N . TYR A 1 103 ? -5.903 -3.023 2.456 1.00 97.88 103 TYR A N 1
ATOM 840 C CA . TYR A 1 103 ? -5.753 -3.226 3.882 1.00 97.88 103 TYR A CA 1
ATOM 841 C C . TYR A 1 103 ? -5.322 -4.654 4.205 1.00 97.88 103 TYR A C 1
ATOM 843 O O . TYR A 1 103 ? -5.559 -5.588 3.435 1.00 97.88 103 TYR A O 1
ATOM 851 N N . TYR A 1 104 ? -4.734 -4.815 5.386 1.00 96.44 104 TYR A N 1
ATOM 852 C CA . TYR A 1 104 ? -4.635 -6.099 6.067 1.00 96.44 104 TYR A CA 1
ATOM 853 C C . TYR A 1 104 ? -5.647 -6.184 7.196 1.00 96.44 104 TYR A C 1
ATOM 855 O O . TYR A 1 104 ? -5.947 -5.200 7.874 1.00 96.44 104 TYR A O 1
ATOM 863 N N . THR A 1 105 ? -6.140 -7.392 7.406 1.00 95.06 105 THR A N 1
ATOM 864 C CA . THR A 1 105 ? -6.799 -7.815 8.633 1.00 95.06 105 THR A CA 1
ATOM 865 C C . THR A 1 105 ? -5.734 -8.502 9.473 1.00 95.06 105 THR A C 1
ATOM 867 O O . THR A 1 105 ? -5.031 -9.378 8.971 1.00 95.06 105 THR A O 1
ATOM 870 N N . VAL A 1 106 ? -5.575 -8.085 10.724 1.00 90.75 106 VAL A N 1
ATOM 871 C CA . VAL A 1 106 ? -4.604 -8.674 11.652 1.00 90.75 106 VAL A CA 1
ATOM 872 C C . VAL A 1 106 ? -5.308 -9.039 12.953 1.00 90.75 106 VAL A C 1
ATOM 874 O O . VAL A 1 106 ? -6.211 -8.327 13.404 1.00 90.75 106 VAL A O 1
ATOM 877 N N . GLU A 1 107 ? -4.922 -10.167 13.538 1.00 82.62 107 GLU A N 1
ATOM 878 C CA . GLU A 1 107 ? -5.329 -10.491 14.902 1.00 82.62 107 GLU A CA 1
ATOM 879 C C . GLU A 1 107 ? -4.594 -9.586 15.893 1.00 82.62 107 GLU A C 1
ATOM 881 O O . GLU A 1 107 ? -3.600 -8.933 15.567 1.00 82.62 107 GLU A O 1
ATOM 886 N N . ASN A 1 108 ? -5.118 -9.510 17.110 1.00 73.06 108 ASN A N 1
ATOM 887 C CA . ASN A 1 108 ? -4.541 -8.708 18.175 1.00 73.06 108 ASN A CA 1
ATOM 888 C C . ASN A 1 108 ? -3.257 -9.348 18.714 1.00 73.06 108 ASN A C 1
ATOM 890 O O . ASN A 1 108 ? -3.253 -10.038 19.734 1.00 73.06 108 ASN A O 1
ATOM 894 N N . THR A 1 109 ? -2.175 -9.155 17.971 1.00 71.69 109 THR A N 1
ATOM 895 C CA . THR A 1 109 ? -0.865 -9.743 18.235 1.00 71.69 109 THR A CA 1
ATOM 896 C C . THR A 1 109 ? 0.191 -8.657 18.247 1.00 71.69 109 THR A C 1
ATOM 898 O O . THR A 1 109 ? 0.276 -7.891 17.291 1.00 71.69 109 THR A O 1
ATOM 901 N N . GLN A 1 110 ? 1.026 -8.622 19.285 1.00 74.56 110 GLN A N 1
ATOM 902 C CA . GLN A 1 110 ? 2.151 -7.692 19.374 1.00 74.56 110 GLN A CA 1
ATOM 903 C C . GLN A 1 110 ? 3.048 -7.782 18.129 1.00 74.56 110 GLN A C 1
ATOM 905 O O . GLN A 1 110 ? 3.301 -8.873 17.609 1.00 74.56 110 GLN A O 1
ATOM 910 N N . GLY A 1 111 ? 3.537 -6.630 17.665 1.00 79.69 111 GLY A N 1
ATOM 911 C CA . GLY A 1 111 ? 4.556 -6.591 16.623 1.00 79.69 111 GLY A CA 1
ATOM 912 C C . GLY A 1 111 ? 5.850 -7.237 17.097 1.00 79.69 111 GLY A C 1
ATOM 913 O O . GLY A 1 111 ? 6.303 -6.999 18.211 1.00 79.69 111 GLY A O 1
ATOM 914 N N . ILE A 1 112 ? 6.452 -8.058 16.245 1.00 85.69 112 ILE A N 1
ATOM 915 C CA . ILE A 1 112 ? 7.724 -8.713 16.539 1.00 85.69 112 ILE A CA 1
ATOM 916 C C . ILE A 1 112 ? 8.837 -7.799 16.038 1.00 85.69 112 ILE A C 1
ATOM 918 O O . ILE A 1 112 ? 8.860 -7.459 14.856 1.00 85.69 112 ILE A O 1
ATOM 922 N N . GLU A 1 113 ? 9.763 -7.407 16.913 1.00 86.56 113 GLU A N 1
ATOM 923 C CA . GLU A 1 113 ? 10.952 -6.662 16.494 1.00 86.56 113 GLU A CA 1
ATOM 924 C C . GLU A 1 113 ? 11.845 -7.564 15.621 1.00 86.56 113 GLU A C 1
ATOM 926 O O . GLU A 1 113 ? 12.285 -8.633 16.046 1.00 86.56 113 GLU A O 1
ATOM 931 N N . ILE A 1 114 ? 12.092 -7.145 14.379 1.00 85.81 114 ILE A N 1
ATOM 932 C CA . ILE A 1 114 ? 12.886 -7.887 13.381 1.00 85.81 114 ILE A CA 1
ATOM 933 C C . ILE A 1 114 ? 14.270 -7.268 13.143 1.00 85.81 114 ILE A C 1
ATOM 935 O O . ILE A 1 114 ? 15.168 -7.922 12.615 1.00 85.81 114 ILE A O 1
ATOM 939 N N . ALA A 1 115 ? 14.448 -6.010 13.537 1.00 84.44 115 ALA A N 1
ATOM 940 C CA . ALA A 1 115 ? 15.712 -5.282 13.591 1.00 84.44 115 ALA A CA 1
ATOM 941 C C . ALA A 1 115 ? 15.551 -4.110 14.578 1.00 84.44 115 ALA A C 1
ATOM 943 O O . ALA A 1 115 ? 14.411 -3.741 14.846 1.00 84.44 115 ALA A O 1
ATOM 944 N N . PRO A 1 116 ? 16.636 -3.487 15.082 1.00 83.94 116 PRO A N 1
ATOM 945 C CA . PRO A 1 116 ? 16.527 -2.385 16.040 1.00 83.94 116 PRO A CA 1
ATOM 946 C C . PRO A 1 116 ? 15.575 -1.274 15.569 1.00 83.94 116 PRO A C 1
ATOM 948 O O . PRO A 1 116 ? 15.877 -0.567 14.601 1.00 83.94 116 PRO A O 1
ATOM 951 N N . GLY A 1 117 ? 14.433 -1.137 16.251 1.00 81.56 117 GLY A N 1
ATOM 952 C CA . GLY A 1 117 ? 13.383 -0.157 15.941 1.00 81.56 117 GLY A CA 1
ATOM 953 C C . GLY A 1 117 ? 12.499 -0.487 14.728 1.00 81.56 117 GLY A C 1
ATOM 954 O O . GLY A 1 117 ? 11.781 0.391 14.254 1.00 81.56 117 GLY A O 1
ATOM 955 N N . ALA A 1 118 ? 12.557 -1.717 14.213 1.00 85.06 118 ALA A N 1
ATOM 956 C CA . ALA A 1 118 ? 11.751 -2.215 13.102 1.00 85.06 118 ALA A CA 1
ATOM 957 C C . ALA A 1 118 ? 10.909 -3.408 13.554 1.00 85.06 118 ALA A C 1
ATOM 959 O O . ALA A 1 118 ? 11.447 -4.412 14.025 1.00 85.06 118 ALA A O 1
ATOM 960 N N . TYR A 1 119 ? 9.604 -3.338 13.333 1.00 87.06 119 TYR A N 1
ATOM 961 C CA . TYR A 1 119 ? 8.651 -4.345 13.776 1.00 87.06 119 TYR A CA 1
ATOM 962 C C . TYR A 1 119 ? 7.913 -4.944 12.588 1.00 87.06 119 TYR A C 1
ATOM 964 O O . TYR A 1 119 ? 7.715 -4.281 11.570 1.00 87.06 119 TYR A O 1
ATOM 972 N N . ALA A 1 120 ? 7.486 -6.194 12.726 1.00 88.88 120 ALA A N 1
ATOM 973 C CA . ALA A 1 120 ? 6.654 -6.882 11.755 1.00 88.88 120 ALA A CA 1
ATOM 974 C C . ALA A 1 120 ? 5.400 -7.457 12.414 1.00 88.88 120 ALA A C 1
ATOM 976 O O . ALA A 1 120 ? 5.450 -7.978 13.530 1.00 88.88 120 ALA A O 1
ATOM 977 N N . ILE A 1 121 ? 4.282 -7.391 11.696 1.00 89.75 121 ILE A N 1
ATOM 978 C CA . ILE A 1 121 ? 3.043 -8.100 12.025 1.00 89.75 121 ILE A CA 1
ATOM 979 C C . ILE A 1 121 ? 2.586 -8.861 10.796 1.00 89.75 121 ILE A C 1
ATOM 981 O O . ILE A 1 121 ? 2.539 -8.309 9.698 1.00 89.75 121 ILE A O 1
ATOM 985 N N . THR A 1 122 ? 2.215 -10.120 10.991 1.00 91.38 122 THR A N 1
ATOM 986 C CA . THR A 1 122 ? 1.660 -10.949 9.927 1.00 91.38 122 THR A CA 1
ATOM 987 C C . THR A 1 122 ? 0.141 -10.791 9.894 1.00 91.38 122 THR A C 1
ATOM 989 O O . THR A 1 122 ? -0.545 -11.012 10.891 1.00 91.38 122 THR A O 1
ATOM 992 N N . GLY A 1 123 ? -0.394 -10.399 8.741 1.00 92.50 123 GLY A N 1
ATOM 993 C CA . GLY A 1 123 ? -1.827 -10.336 8.499 1.00 92.50 123 GLY A CA 1
ATOM 994 C C . GLY A 1 123 ? -2.457 -11.708 8.311 1.00 92.50 123 GLY A C 1
ATOM 995 O O . GLY A 1 123 ? -1.852 -12.627 7.762 1.00 92.50 123 GLY A O 1
ATOM 996 N N . THR A 1 124 ? -3.705 -11.832 8.754 1.00 93.81 124 THR A N 1
ATOM 997 C CA . THR A 1 124 ? -4.531 -13.029 8.561 1.00 93.81 124 THR A CA 1
ATOM 998 C C . THR A 1 124 ? -5.220 -13.029 7.204 1.00 93.81 124 THR A C 1
ATOM 1000 O O . THR A 1 124 ? -5.484 -14.087 6.637 1.00 93.81 124 THR A O 1
ATOM 1003 N N . SER A 1 125 ? -5.496 -11.845 6.653 1.00 95.50 125 SER A N 1
ATOM 1004 C CA . SER A 1 125 ? -5.940 -11.683 5.271 1.00 95.50 125 SER A CA 1
ATOM 1005 C C . SER A 1 125 ? -5.578 -10.305 4.727 1.00 95.50 125 SER A C 1
ATOM 1007 O O . SER A 1 125 ? -5.242 -9.383 5.475 1.00 95.50 125 SER A O 1
ATOM 1009 N N . ALA A 1 126 ? -5.644 -10.180 3.405 1.00 96.94 126 ALA A N 1
ATOM 1010 C CA . ALA A 1 126 ? -5.319 -8.972 2.673 1.00 96.94 126 ALA A CA 1
ATOM 1011 C C . ALA A 1 126 ? -6.377 -8.676 1.609 1.00 96.94 126 ALA A C 1
ATOM 1013 O O . ALA A 1 126 ? -6.980 -9.580 1.025 1.00 96.94 126 ALA A O 1
ATOM 1014 N N . TYR A 1 127 ? -6.571 -7.392 1.339 1.00 98.12 127 TYR A N 1
ATOM 1015 C CA . TYR A 1 127 ? -7.470 -6.921 0.300 1.00 98.12 127 TYR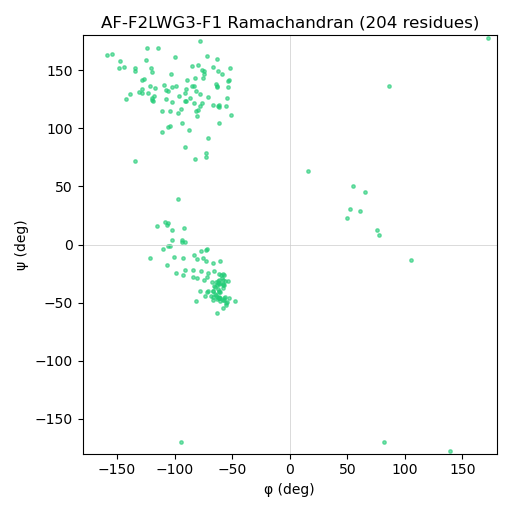 A CA 1
ATOM 1016 C C . TYR A 1 127 ? -6.854 -5.712 -0.386 1.00 98.12 127 TYR A C 1
ATOM 1018 O O . TYR A 1 127 ? -6.504 -4.746 0.288 1.00 98.12 127 TYR A O 1
ATOM 1026 N N . PHE A 1 128 ? -6.716 -5.758 -1.708 1.00 98.31 128 PHE A N 1
ATOM 1027 C CA . PHE A 1 128 ? -6.111 -4.679 -2.493 1.00 98.31 128 PHE A CA 1
ATOM 1028 C C . PHE A 1 128 ? -6.949 -4.376 -3.723 1.00 98.31 128 PHE A C 1
ATOM 1030 O O . PHE A 1 128 ? -7.632 -5.256 -4.238 1.00 98.31 128 PHE A O 1
ATOM 1037 N N . VAL A 1 129 ? -6.887 -3.136 -4.190 1.00 98.56 129 VAL A N 1
ATOM 1038 C CA . VAL A 1 129 ? -7.632 -2.653 -5.356 1.00 98.56 129 VAL A CA 1
ATOM 1039 C C . VAL A 1 129 ? -6.675 -2.043 -6.368 1.00 98.56 129 VAL A C 1
ATOM 1041 O O . VAL A 1 129 ? -5.561 -1.656 -6.027 1.00 98.56 129 VAL A O 1
ATOM 1044 N N . ASP A 1 130 ? -7.097 -1.957 -7.621 1.00 97.81 130 ASP A N 1
ATOM 1045 C CA . ASP A 1 130 ? -6.331 -1.250 -8.644 1.00 97.81 130 ASP A CA 1
ATOM 1046 C C . ASP A 1 130 ? -6.500 0.280 -8.534 1.00 97.81 130 ASP A C 1
ATOM 1048 O O . ASP A 1 130 ? -7.263 0.808 -7.722 1.00 97.81 130 ASP A O 1
ATOM 1052 N N . TYR A 1 131 ? -5.764 1.016 -9.362 1.00 97.12 131 TYR A N 1
ATOM 1053 C CA . TYR A 1 131 ? -5.689 2.472 -9.316 1.00 97.12 131 TYR A CA 1
ATOM 1054 C C . TYR A 1 131 ? -7.033 3.164 -9.573 1.00 97.12 131 TYR A C 1
ATOM 1056 O O . TYR A 1 131 ? -7.290 4.211 -8.983 1.00 97.12 131 TYR A O 1
ATOM 1064 N N . LYS A 1 132 ? -7.906 2.595 -10.417 1.00 96.81 132 LYS A N 1
ATOM 1065 C CA . LYS A 1 132 ? -9.228 3.189 -10.700 1.00 96.81 132 LYS A CA 1
ATOM 1066 C C . LYS A 1 132 ? -10.185 3.060 -9.511 1.00 96.81 132 LYS A C 1
ATOM 1068 O O . LYS A 1 132 ? -11.086 3.884 -9.376 1.00 96.81 132 LYS A O 1
ATOM 1073 N N . ASP A 1 133 ? -10.001 2.036 -8.681 1.00 98.25 133 ASP A N 1
ATOM 1074 C CA . ASP A 1 133 ? -10.843 1.755 -7.522 1.00 98.25 133 ASP A CA 1
ATOM 1075 C C . ASP A 1 133 ? -10.212 2.215 -6.197 1.00 98.25 133 ASP A C 1
ATOM 1077 O O . ASP A 1 133 ? -10.910 2.290 -5.180 1.00 98.25 133 ASP A O 1
ATOM 1081 N N . ALA A 1 134 ? -8.933 2.601 -6.211 1.00 98.19 134 ALA A N 1
ATOM 1082 C CA . ALA A 1 134 ? -8.257 3.259 -5.102 1.00 98.19 134 ALA A CA 1
ATOM 1083 C C . ALA A 1 134 ? -8.945 4.580 -4.720 1.00 98.19 134 ALA A C 1
ATOM 1085 O O . ALA A 1 134 ? -9.477 5.311 -5.560 1.00 98.19 134 ALA A O 1
ATOM 1086 N N . LEU A 1 135 ? -8.914 4.914 -3.429 1.00 98.50 135 LEU A N 1
ATOM 1087 C CA . LEU A 1 135 ? -9.499 6.157 -2.935 1.00 98.50 135 LEU A CA 1
ATOM 1088 C C . LEU A 1 135 ? -8.440 7.252 -2.859 1.00 98.50 135 LEU A C 1
ATOM 1090 O O . LEU A 1 135 ? -7.501 7.154 -2.069 1.00 98.50 135 LEU A O 1
ATOM 1094 N N . ASN A 1 136 ? -8.614 8.319 -3.637 1.00 98.38 136 ASN A N 1
ATOM 1095 C CA . ASN A 1 136 ? -7.755 9.492 -3.547 1.00 98.38 136 ASN A CA 1
ATOM 1096 C C . ASN A 1 136 ? -8.160 10.375 -2.360 1.00 98.38 136 ASN A C 1
ATOM 1098 O O . ASN A 1 136 ? -9.253 10.934 -2.338 1.00 98.38 136 ASN A O 1
ATOM 1102 N N . ILE A 1 137 ? -7.255 10.502 -1.391 1.00 98.31 137 ILE A N 1
ATOM 1103 C CA . ILE A 1 137 ? -7.437 11.275 -0.155 1.00 98.31 137 ILE A CA 1
ATOM 1104 C C . ILE A 1 137 ? -6.466 12.462 -0.066 1.00 98.31 137 ILE A C 1
ATOM 1106 O O . ILE A 1 137 ? -6.272 13.023 1.011 1.00 98.31 137 ILE A O 1
ATOM 1110 N N . THR A 1 138 ? -5.841 12.843 -1.185 1.00 98.06 138 THR A N 1
ATOM 1111 C CA . THR A 1 138 ? -4.790 13.877 -1.242 1.00 98.06 138 THR A CA 1
ATOM 1112 C C . THR A 1 138 ? -5.220 15.183 -0.584 1.00 98.06 138 THR A C 1
ATOM 1114 O O . THR A 1 138 ? -4.476 15.701 0.242 1.00 98.06 138 THR A O 1
ATOM 1117 N N . ASP A 1 139 ? -6.430 15.668 -0.867 1.00 97.75 139 ASP A N 1
ATOM 1118 C CA . ASP A 1 139 ? -6.922 16.940 -0.323 1.00 97.75 139 ASP A CA 1
ATOM 1119 C C . ASP A 1 139 ? -7.034 16.918 1.206 1.00 97.75 139 ASP A C 1
ATOM 1121 O O . ASP A 1 139 ? -6.677 17.893 1.864 1.00 97.75 139 ASP A O 1
ATOM 1125 N N . ILE A 1 140 ? -7.463 15.791 1.787 1.00 97.12 140 ILE A N 1
ATOM 1126 C CA . ILE A 1 140 ? -7.530 15.618 3.245 1.00 97.12 140 ILE A CA 1
ATOM 1127 C C . ILE A 1 140 ? -6.114 15.609 3.821 1.00 97.12 140 ILE A C 1
ATOM 1129 O O . ILE A 1 140 ? -5.825 16.314 4.784 1.00 97.12 140 ILE A O 1
ATOM 1133 N N . ILE A 1 141 ? -5.210 14.834 3.219 1.00 96.50 141 ILE A N 1
ATOM 1134 C CA . ILE A 1 141 ? -3.854 14.675 3.746 1.00 96.50 141 ILE A CA 1
ATOM 1135 C C . ILE A 1 141 ? -3.053 15.974 3.660 1.00 96.50 141 ILE A C 1
ATOM 1137 O O . ILE A 1 141 ? -2.405 16.355 4.632 1.00 96.50 141 ILE A O 1
ATOM 1141 N N . VAL A 1 142 ? -3.111 16.669 2.526 1.00 95.88 142 VAL A N 1
ATOM 1142 C CA . VAL A 1 142 ? -2.392 17.931 2.323 1.00 95.88 142 VAL A CA 1
ATOM 1143 C C . VAL A 1 142 ? -3.062 19.065 3.095 1.00 95.88 142 VAL A C 1
ATOM 1145 O O . VAL A 1 142 ? -2.371 19.818 3.778 1.00 95.88 142 VAL A O 1
ATOM 1148 N N . GLY A 1 143 ? -4.394 19.167 3.045 1.00 95.62 143 GLY A N 1
ATOM 1149 C CA . GLY A 1 143 ? -5.147 20.239 3.700 1.00 95.62 143 GLY A CA 1
ATOM 1150 C C . GLY A 1 143 ? -4.994 20.259 5.222 1.00 95.62 143 GLY A C 1
ATOM 1151 O O . GLY A 1 143 ? -4.989 21.334 5.817 1.00 95.62 143 GLY A O 1
ATOM 1152 N N . TYR A 1 144 ? -4.810 19.090 5.842 1.00 94.81 144 TYR A N 1
ATOM 1153 C CA . TYR A 1 144 ? -4.601 18.950 7.287 1.00 94.81 144 TYR A CA 1
ATOM 1154 C C . TYR A 1 144 ? -3.134 18.709 7.682 1.00 94.81 144 TYR A C 1
ATOM 1156 O O . TYR A 1 144 ? -2.850 18.522 8.863 1.00 94.81 144 TYR A O 1
ATOM 1164 N N . ASN A 1 145 ? -2.198 18.730 6.725 1.00 94.12 145 ASN A N 1
ATOM 1165 C CA . ASN A 1 145 ? -0.769 18.485 6.948 1.00 94.12 145 ASN A CA 1
ATOM 1166 C C . ASN A 1 145 ? -0.470 17.135 7.652 1.00 94.12 145 ASN A C 1
ATOM 1168 O O . ASN A 1 145 ? 0.241 17.078 8.656 1.00 94.12 145 ASN A O 1
ATOM 1172 N N . LEU A 1 146 ? -1.055 16.049 7.129 1.00 92.38 146 LEU A N 1
ATOM 1173 C CA . LEU A 1 146 ? -1.031 14.688 7.692 1.00 92.38 146 LEU A CA 1
ATOM 1174 C C . LEU A 1 146 ? -0.152 13.698 6.903 1.00 92.38 146 LEU A C 1
ATOM 1176 O O . LEU A 1 146 ? -0.347 12.479 6.991 1.00 92.38 146 LEU A O 1
ATOM 1180 N N . GLN A 1 147 ? 0.780 14.196 6.089 1.00 88.81 147 GLN A N 1
ATOM 1181 C CA . GLN A 1 147 ? 1.591 13.410 5.146 1.00 88.81 147 GLN A CA 1
ATOM 1182 C C . GLN A 1 147 ? 2.390 12.303 5.847 1.00 88.81 147 GLN A C 1
ATOM 1184 O O . GLN A 1 147 ? 2.459 11.184 5.334 1.00 88.81 147 GLN A O 1
ATOM 1189 N N . ASP A 1 148 ? 2.889 12.591 7.049 1.00 82.06 148 ASP A N 1
ATOM 1190 C CA . ASP A 1 148 ? 3.682 11.666 7.869 1.00 82.06 148 ASP A CA 1
ATOM 1191 C C . ASP A 1 148 ? 2.875 11.064 9.031 1.00 82.06 148 ASP A C 1
ATOM 1193 O O . ASP A 1 148 ? 3.376 10.244 9.797 1.00 82.06 148 ASP A O 1
ATOM 1197 N N . SER A 1 149 ? 1.606 11.457 9.178 1.00 86.38 149 SER A N 1
ATOM 1198 C CA . SER A 1 149 ? 0.773 11.041 10.304 1.00 86.38 149 SER A CA 1
ATOM 1199 C C . SER A 1 149 ? 0.152 9.665 10.094 1.00 86.38 149 SER A C 1
ATOM 1201 O O . SER A 1 149 ? -0.316 9.336 8.999 1.00 86.38 149 SER A O 1
ATOM 1203 N N . ILE A 1 150 ? 0.065 8.910 11.190 1.00 90.69 150 ILE A N 1
ATOM 1204 C CA . ILE A 1 150 ? -0.763 7.711 11.308 1.00 90.69 150 ILE A CA 1
ATOM 1205 C C . ILE A 1 150 ? -2.135 8.113 11.840 1.00 90.69 150 ILE A C 1
ATOM 1207 O O . ILE A 1 150 ? -2.254 8.801 12.857 1.00 90.69 150 ILE A O 1
ATOM 1211 N N . MET A 1 151 ? -3.187 7.655 11.169 1.00 92.94 151 MET A N 1
ATOM 1212 C CA . MET A 1 151 ? -4.565 7.991 11.527 1.00 92.94 151 MET A CA 1
ATOM 1213 C C . MET A 1 151 ? -5.243 6.780 12.151 1.00 92.94 151 MET A C 1
ATOM 1215 O O . MET A 1 151 ? -5.132 5.667 11.642 1.00 92.94 151 MET A O 1
ATOM 1219 N N . LYS A 1 152 ? -5.931 6.990 13.272 1.00 92.75 152 LYS A N 1
ATOM 1220 C CA . LYS A 1 152 ? -6.443 5.914 14.125 1.00 92.75 152 LYS A CA 1
ATOM 1221 C C . LYS A 1 152 ? -7.900 6.164 14.446 1.00 92.75 152 LYS A C 1
ATOM 1223 O O . LYS A 1 152 ? -8.239 7.256 14.901 1.00 92.75 152 LYS A O 1
ATOM 1228 N N . SER A 1 153 ? -8.742 5.149 14.277 1.00 94.00 153 SER A N 1
ATOM 1229 C CA . SER A 1 153 ? -10.178 5.284 14.542 1.00 94.00 153 SER A CA 1
ATOM 1230 C C . SER A 1 153 ? -10.523 5.505 16.020 1.00 94.00 153 SER A C 1
ATOM 1232 O O . SER A 1 153 ? -11.630 5.934 16.333 1.00 94.00 153 SER A O 1
ATOM 1234 N N . ASN A 1 154 ? -9.584 5.242 16.930 1.00 91.44 154 ASN A N 1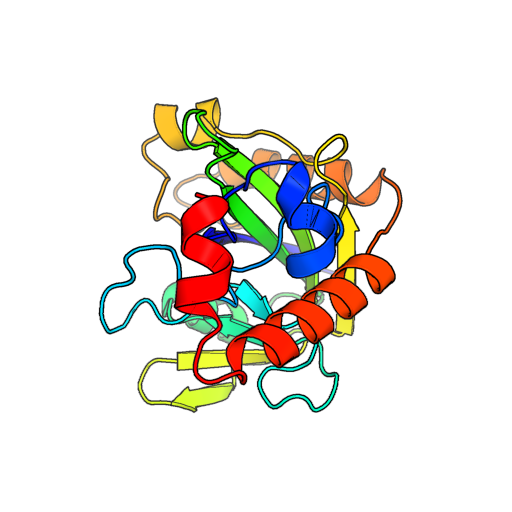
ATOM 1235 C CA . ASN A 1 154 ? -9.709 5.478 18.369 1.00 91.44 154 ASN A CA 1
ATOM 1236 C C . ASN A 1 154 ? -8.967 6.742 18.852 1.00 91.44 154 ASN A C 1
ATOM 1238 O O . ASN A 1 154 ? -8.750 6.900 20.055 1.00 91.44 154 ASN A O 1
ATOM 1242 N N . SER A 1 155 ? -8.523 7.616 17.941 1.00 89.44 155 SER A N 1
ATOM 1243 C CA . SER A 1 155 ? -7.794 8.831 18.312 1.00 89.44 155 SER A CA 1
ATOM 1244 C C . SER A 1 155 ? -8.652 9.743 19.192 1.00 89.44 155 SER A C 1
ATOM 1246 O O . SER A 1 155 ? -9.702 10.217 18.768 1.00 89.44 155 SER A O 1
ATOM 1248 N N . GLN A 1 156 ? -8.186 10.027 20.411 1.00 87.62 156 GLN A N 1
ATOM 1249 C CA . GLN A 1 156 ? -8.866 10.953 21.325 1.00 87.62 156 GLN A CA 1
ATOM 1250 C C . GLN A 1 156 ? -8.680 12.419 20.914 1.00 87.62 156 GLN A C 1
ATOM 1252 O O . GLN A 1 156 ? -9.562 13.238 21.148 1.00 87.62 156 GLN A O 1
ATOM 1257 N N . ASN A 1 157 ? -7.547 12.738 20.281 1.00 89.44 157 ASN A N 1
ATOM 1258 C CA . ASN A 1 157 ? -7.208 14.102 19.863 1.00 89.44 157 ASN A CA 1
ATOM 1259 C C . ASN A 1 157 ? -7.821 14.477 18.507 1.00 89.44 157 ASN A C 1
ATOM 1261 O O . ASN A 1 157 ? -7.962 15.658 18.216 1.00 89.44 157 ASN A O 1
ATOM 1265 N N . HIS A 1 158 ? -8.167 13.473 17.696 1.00 92.31 158 HIS A N 1
ATOM 1266 C CA . HIS A 1 158 ? -8.708 13.634 16.344 1.00 92.31 158 HIS A CA 1
ATOM 1267 C C . HIS A 1 158 ? -9.908 12.700 16.149 1.00 92.31 158 HIS A C 1
ATOM 1269 O O . HIS A 1 158 ? -9.782 11.669 15.476 1.00 92.31 158 HIS A O 1
ATOM 1275 N N . PRO A 1 159 ? -11.055 12.990 16.787 1.00 92.69 159 PRO A N 1
ATOM 1276 C CA . PRO A 1 159 ? -12.242 12.142 16.701 1.00 92.69 159 PRO A CA 1
ATOM 1277 C C . PRO A 1 159 ? -12.751 11.969 15.260 1.00 92.69 159 PRO A C 1
ATOM 1279 O O . PRO A 1 159 ? -13.291 10.914 14.926 1.00 92.69 159 PRO A O 1
ATOM 1282 N N . GLU A 1 160 ? -12.518 12.953 14.387 1.00 94.94 160 GLU A N 1
ATOM 1283 C CA . GLU A 1 160 ? -12.848 12.918 12.959 1.00 94.94 160 GLU A CA 1
ATOM 1284 C C . GLU A 1 160 ? -12.157 11.773 12.203 1.00 94.94 160 GLU A C 1
ATOM 1286 O O . GLU A 1 160 ? -12.695 11.266 11.216 1.00 94.94 160 GLU A O 1
ATOM 1291 N N . TYR A 1 161 ? -11.002 11.294 12.689 1.00 95.94 161 TYR A N 1
ATOM 1292 C CA . TYR A 1 161 ? -10.286 10.187 12.051 1.00 95.94 161 TYR A CA 1
ATOM 1293 C C . TYR A 1 161 ? -11.122 8.923 12.012 1.00 95.94 161 TYR A C 1
ATOM 1295 O O . TYR A 1 161 ? -11.011 8.171 11.048 1.00 95.94 161 TYR A O 1
ATOM 1303 N N . LYS A 1 162 ? -11.968 8.696 13.021 1.00 95.44 162 LYS A N 1
ATOM 1304 C CA . LYS A 1 162 ? -12.847 7.529 13.076 1.00 95.44 162 LYS A CA 1
ATOM 1305 C C . LYS A 1 162 ? -13.715 7.422 11.833 1.00 95.44 162 LYS A C 1
ATOM 1307 O O . LYS A 1 162 ? -13.743 6.361 11.212 1.00 95.44 162 LYS A O 1
ATOM 1312 N N . ASP A 1 163 ? -14.386 8.506 11.469 1.00 97.00 163 ASP A N 1
ATOM 1313 C CA . ASP A 1 163 ? -15.302 8.513 10.333 1.00 97.00 163 ASP A CA 1
ATOM 1314 C C . ASP A 1 163 ? -14.530 8.412 9.018 1.00 97.00 163 ASP A C 1
ATOM 1316 O O . ASP A 1 163 ? -14.914 7.649 8.131 1.00 97.00 163 ASP A O 1
ATOM 1320 N N . TRP A 1 164 ? -13.392 9.102 8.918 1.00 97.62 164 TRP A N 1
ATOM 1321 C CA . TRP A 1 164 ? -12.540 9.053 7.734 1.00 97.62 164 TRP A CA 1
ATOM 1322 C C . TRP A 1 164 ? -11.977 7.657 7.474 1.00 97.62 164 TRP A C 1
ATOM 1324 O O . TRP A 1 164 ? -12.260 7.080 6.426 1.00 97.62 164 TRP A O 1
ATOM 1334 N N . VAL A 1 165 ? -11.227 7.072 8.416 1.00 97.44 165 VAL A N 1
ATOM 1335 C CA . VAL A 1 165 ? -10.550 5.792 8.155 1.00 97.44 165 VAL A CA 1
ATOM 1336 C C . VAL A 1 165 ? -11.537 4.638 7.998 1.00 97.44 165 VAL A C 1
ATOM 1338 O O . VAL A 1 165 ? -11.288 3.734 7.203 1.00 97.44 165 VAL A O 1
ATOM 1341 N N . ASN A 1 166 ? -12.678 4.675 8.693 1.00 97.50 166 ASN A N 1
ATOM 1342 C CA . ASN A 1 166 ? -13.718 3.666 8.505 1.00 97.50 166 ASN A CA 1
ATOM 1343 C C . ASN A 1 166 ? -14.433 3.850 7.161 1.00 97.50 166 ASN A C 1
ATOM 1345 O O . ASN A 1 166 ? -14.662 2.865 6.467 1.00 97.50 166 ASN A O 1
ATOM 1349 N N . GLY A 1 167 ? -14.723 5.088 6.747 1.00 98.31 167 GLY A N 1
ATOM 1350 C CA . GLY A 1 167 ? -15.276 5.361 5.419 1.00 98.31 167 GLY A CA 1
ATOM 1351 C C . GLY A 1 167 ? -14.347 4.898 4.294 1.00 98.31 167 GLY A C 1
ATOM 1352 O O . GLY A 1 167 ? -14.796 4.294 3.321 1.00 98.31 167 GLY A O 1
ATOM 1353 N N . TRP A 1 168 ? -13.038 5.106 4.450 1.00 98.50 168 TRP A N 1
ATOM 1354 C CA . TRP A 1 168 ? -12.035 4.630 3.495 1.00 98.50 168 TRP A CA 1
ATOM 1355 C C . TRP A 1 168 ? -11.952 3.102 3.462 1.00 98.50 168 TRP A C 1
ATOM 1357 O O . TRP A 1 168 ? -11.855 2.523 2.383 1.00 98.50 168 TRP A O 1
ATOM 1367 N N . LEU A 1 169 ? -12.035 2.438 4.620 1.00 98.44 169 LEU A N 1
ATOM 1368 C CA . LEU A 1 169 ? -12.053 0.976 4.704 1.00 98.44 169 LEU A CA 1
ATOM 1369 C C . LEU A 1 169 ? -13.255 0.394 3.955 1.00 98.44 169 LEU A C 1
ATOM 1371 O O . LEU A 1 169 ? -13.092 -0.521 3.150 1.00 98.44 169 LEU A O 1
ATOM 1375 N N . GLU A 1 170 ? -14.449 0.933 4.202 1.00 98.38 170 GLU A N 1
ATOM 1376 C CA . GLU A 1 170 ? -15.677 0.464 3.557 1.00 98.38 170 GLU A CA 1
ATOM 1377 C C . GLU A 1 170 ? -15.667 0.728 2.047 1.00 98.38 170 GLU A C 1
ATOM 1379 O O . GLU A 1 170 ? -16.101 -0.131 1.276 1.00 98.38 170 GLU A O 1
ATOM 1384 N N . HIS A 1 171 ? -15.086 1.851 1.599 1.00 98.38 171 HIS A N 1
ATOM 1385 C CA . HIS A 1 171 ? -14.840 2.079 0.172 1.00 98.38 171 HIS A CA 1
ATOM 1386 C C . HIS A 1 171 ? -14.017 0.939 -0.427 1.00 98.38 171 HIS A C 1
ATOM 1388 O O . HIS A 1 171 ? -14.462 0.341 -1.400 1.00 98.38 171 HIS A O 1
ATOM 1394 N N . ILE A 1 172 ? -12.870 0.590 0.163 1.00 98.44 172 ILE A N 1
ATOM 1395 C CA . ILE A 1 172 ? -11.986 -0.464 -0.365 1.00 98.44 172 ILE A CA 1
ATOM 1396 C C . ILE A 1 172 ? -12.658 -1.839 -0.338 1.00 98.44 172 ILE A C 1
ATOM 1398 O O . ILE A 1 172 ? -12.600 -2.563 -1.330 1.00 98.44 172 ILE A O 1
ATOM 1402 N N . LYS A 1 173 ? -13.354 -2.185 0.751 1.00 97.62 173 LYS A N 1
ATOM 1403 C CA . LYS A 1 173 ? -14.107 -3.448 0.865 1.00 97.62 173 LYS A CA 1
ATOM 1404 C C . LYS A 1 173 ? -15.172 -3.620 -0.217 1.00 97.62 173 LYS A C 1
ATOM 1406 O O . LYS A 1 173 ? -15.489 -4.749 -0.577 1.00 97.62 173 LYS A O 1
ATOM 1411 N N . SER A 1 174 ? -15.741 -2.518 -0.707 1.00 97.94 174 SER A N 1
ATOM 1412 C CA . SER A 1 174 ? -16.813 -2.538 -1.711 1.00 97.94 174 SER A CA 1
ATOM 1413 C C . SER A 1 174 ? -16.339 -2.826 -3.142 1.00 97.94 174 SER A C 1
ATOM 1415 O O . SER A 1 174 ? -17.165 -2.924 -4.051 1.00 97.94 174 SER A O 1
ATOM 1417 N N . LYS A 1 175 ? -15.023 -2.911 -3.363 1.00 98.25 175 LYS A N 1
ATOM 1418 C CA . LYS A 1 175 ? -14.415 -3.065 -4.691 1.00 98.25 175 LYS A CA 1
ATOM 1419 C C . LYS A 1 175 ? -14.157 -4.526 -5.033 1.00 98.25 175 LYS A C 1
ATOM 1421 O O . LYS A 1 175 ? -14.675 -5.420 -4.379 1.00 98.25 175 LYS A O 1
ATOM 1426 N N . GLU A 1 176 ? -13.428 -4.768 -6.117 1.00 97.88 176 GLU A N 1
ATOM 1427 C CA . GLU A 1 176 ? -12.947 -6.099 -6.480 1.00 97.88 176 GLU A CA 1
ATOM 1428 C C . GLU A 1 176 ? -11.567 -6.339 -5.854 1.00 97.88 176 GLU A C 1
ATOM 1430 O O . GLU A 1 176 ? -10.686 -5.484 -5.957 1.00 97.88 176 GLU A O 1
ATOM 1435 N N . ASN A 1 177 ? -11.355 -7.509 -5.243 1.00 98.31 177 ASN A N 1
ATOM 1436 C CA . ASN A 1 177 ? -10.066 -7.852 -4.649 1.00 98.31 177 ASN A CA 1
ATOM 1437 C C . ASN A 1 177 ? -9.055 -8.234 -5.736 1.00 98.31 177 ASN A C 1
ATOM 1439 O O . ASN A 1 177 ? -9.256 -9.203 -6.468 1.00 98.31 177 ASN A O 1
ATOM 1443 N N . LYS A 1 178 ? -7.937 -7.516 -5.793 1.00 98.00 178 LYS A N 1
ATOM 1444 C CA . LYS A 1 178 ? -6.815 -7.725 -6.717 1.00 98.00 178 LYS A CA 1
ATOM 1445 C C . LYS A 1 178 ? -5.577 -8.321 -6.040 1.00 98.00 178 LYS A C 1
ATOM 1447 O O . LYS A 1 178 ? -4.493 -8.260 -6.617 1.00 98.00 178 LYS A O 1
ATOM 1452 N N . LEU A 1 179 ? -5.718 -8.899 -4.842 1.00 96.81 179 LEU A N 1
ATOM 1453 C CA . LEU A 1 179 ? -4.608 -9.442 -4.046 1.00 96.81 179 LEU A CA 1
ATOM 1454 C C . LEU A 1 179 ? -3.648 -10.337 -4.849 1.00 96.81 179 LEU A C 1
ATOM 1456 O O . LEU A 1 179 ? -2.439 -10.129 -4.790 1.00 96.81 179 LEU A O 1
ATOM 1460 N N . GLU A 1 180 ? -4.162 -11.299 -5.616 1.00 95.81 180 GLU A N 1
ATOM 1461 C CA . GLU A 1 180 ? -3.313 -12.234 -6.372 1.00 95.81 180 GLU A CA 1
ATOM 1462 C C . GLU A 1 180 ? -2.429 -11.511 -7.398 1.00 95.81 180 GLU A C 1
ATOM 1464 O O . GLU A 1 180 ? -1.216 -11.714 -7.431 1.00 95.81 180 GLU A O 1
ATOM 1469 N N . ALA A 1 181 ? -3.002 -10.576 -8.163 1.00 96.50 181 ALA A N 1
ATOM 1470 C CA . ALA A 1 181 ? -2.255 -9.781 -9.140 1.00 96.50 181 ALA A CA 1
ATOM 1471 C C . ALA A 1 181 ? -1.185 -8.901 -8.464 1.00 96.50 181 ALA A C 1
ATOM 1473 O O . ALA A 1 181 ? -0.081 -8.708 -8.982 1.00 96.50 181 ALA A O 1
ATOM 1474 N N . TYR A 1 182 ? -1.496 -8.403 -7.267 1.00 96.38 182 TYR A N 1
ATOM 1475 C CA . TYR A 1 182 ? -0.570 -7.675 -6.409 1.00 96.38 182 TYR A CA 1
ATOM 1476 C C . TYR A 1 182 ? 0.616 -8.556 -5.971 1.00 96.38 182 TYR A C 1
ATOM 1478 O O . TYR A 1 182 ? 1.767 -8.139 -6.107 1.00 96.38 182 TYR A O 1
ATOM 1486 N N . ILE A 1 183 ? 0.366 -9.792 -5.521 1.00 95.31 183 ILE A N 1
ATOM 1487 C CA . ILE A 1 183 ? 1.412 -10.763 -5.147 1.00 95.31 183 ILE A CA 1
ATOM 1488 C C . ILE A 1 183 ? 2.299 -11.106 -6.352 1.00 95.31 183 ILE A C 1
ATOM 1490 O O . ILE A 1 183 ? 3.529 -11.122 -6.237 1.00 95.31 183 ILE A O 1
ATOM 1494 N N . GLU A 1 184 ? 1.700 -11.373 -7.514 1.00 94.69 184 GLU A N 1
ATOM 1495 C CA . GLU A 1 184 ? 2.430 -11.688 -8.747 1.00 94.69 184 GLU A CA 1
ATOM 1496 C C . GLU A 1 184 ? 3.349 -10.540 -9.169 1.00 94.69 184 GLU A C 1
ATOM 1498 O O . GLU A 1 184 ? 4.537 -10.751 -9.447 1.00 94.69 184 GLU A O 1
ATOM 1503 N N . ARG A 1 185 ? 2.837 -9.304 -9.148 1.00 94.88 185 ARG A N 1
ATOM 1504 C CA . ARG A 1 185 ? 3.642 -8.128 -9.480 1.00 94.88 185 ARG A CA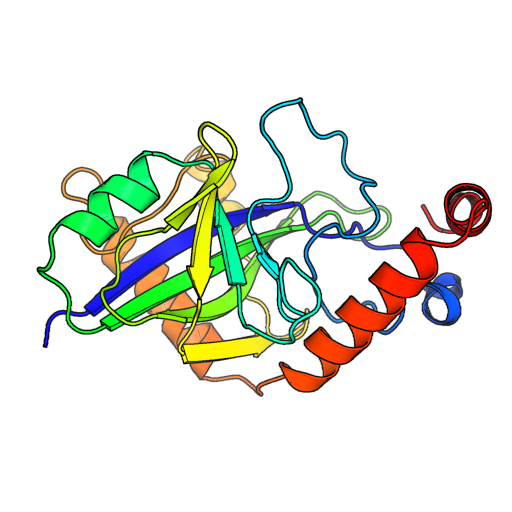 1
ATOM 1505 C C . ARG A 1 185 ? 4.741 -7.872 -8.449 1.00 94.88 185 ARG A C 1
ATOM 1507 O O . ARG A 1 185 ? 5.868 -7.574 -8.848 1.00 94.88 185 ARG A O 1
ATOM 1514 N N . SER A 1 186 ? 4.465 -8.053 -7.158 1.00 94.44 186 SER A N 1
ATOM 1515 C CA . SER A 1 186 ? 5.480 -7.998 -6.097 1.00 94.44 186 SER A CA 1
ATOM 1516 C C . SER A 1 186 ? 6.647 -8.950 -6.373 1.00 94.44 186 SER A C 1
ATOM 1518 O O . SER A 1 186 ? 7.812 -8.545 -6.335 1.00 94.44 186 SER A O 1
ATOM 1520 N N . LYS A 1 187 ? 6.343 -10.213 -6.702 1.00 93.69 187 LYS A N 1
ATOM 1521 C CA . LYS A 1 187 ? 7.349 -11.236 -7.027 1.00 93.69 187 LYS A CA 1
ATOM 1522 C C . LYS A 1 187 ? 8.165 -10.849 -8.260 1.00 93.69 187 LYS A C 1
ATOM 1524 O O . LYS A 1 187 ? 9.392 -10.902 -8.206 1.00 93.69 187 LYS A O 1
ATOM 1529 N N . LYS A 1 188 ? 7.507 -10.382 -9.328 1.00 94.38 188 LYS A N 1
ATOM 1530 C CA . LYS A 1 188 ? 8.179 -9.898 -10.547 1.00 94.38 188 LYS A CA 1
ATOM 1531 C C . LYS A 1 188 ? 9.171 -8.771 -10.249 1.00 94.38 188 LYS A C 1
ATOM 1533 O O . LYS A 1 188 ? 10.318 -8.833 -10.685 1.00 94.38 188 LYS A O 1
ATOM 1538 N N . LEU A 1 189 ? 8.755 -7.765 -9.479 1.00 94.25 189 LEU A N 1
ATOM 1539 C CA . LEU A 1 189 ? 9.613 -6.636 -9.105 1.00 94.25 189 LEU A CA 1
ATOM 1540 C C . LEU A 1 189 ? 10.788 -7.069 -8.222 1.00 94.25 189 LEU A C 1
ATOM 1542 O O . LEU A 1 189 ? 11.893 -6.555 -8.387 1.00 94.25 189 LEU A O 1
ATOM 1546 N N . ARG A 1 190 ? 10.586 -8.032 -7.313 1.00 91.75 190 ARG A N 1
ATOM 1547 C CA . ARG A 1 190 ? 11.689 -8.608 -6.533 1.00 91.75 190 ARG A CA 1
ATOM 1548 C C . ARG A 1 190 ? 12.704 -9.317 -7.415 1.00 91.75 190 ARG A C 1
ATOM 1550 O O . ARG A 1 190 ? 13.892 -9.087 -7.229 1.00 91.75 190 ARG A O 1
ATOM 1557 N N . THR A 1 191 ? 12.256 -10.134 -8.369 1.00 93.56 191 THR A N 1
ATOM 1558 C CA . THR A 1 191 ? 13.154 -10.776 -9.337 1.00 93.56 191 THR A CA 1
ATOM 1559 C C . THR A 1 191 ? 13.949 -9.726 -10.104 1.00 93.56 191 THR A C 1
ATOM 1561 O O . THR A 1 191 ? 15.174 -9.804 -10.122 1.00 93.56 191 THR A O 1
ATOM 1564 N N . LEU A 1 192 ? 13.286 -8.686 -10.621 1.00 94.44 192 LEU A N 1
ATOM 1565 C CA . LEU A 1 192 ? 13.967 -7.580 -11.295 1.00 94.44 192 LEU A CA 1
ATOM 1566 C C . LEU A 1 192 ? 15.024 -6.920 -10.393 1.00 94.44 192 LEU A C 1
ATOM 1568 O O . LEU A 1 192 ? 16.149 -6.723 -10.833 1.00 94.44 192 LEU A O 1
ATOM 1572 N N . LYS A 1 193 ? 14.716 -6.646 -9.116 1.00 92.31 193 LYS A N 1
ATOM 1573 C CA . LYS A 1 193 ? 15.663 -6.041 -8.152 1.00 92.31 193 LYS A CA 1
ATOM 1574 C C . LYS A 1 193 ? 16.945 -6.868 -7.954 1.00 92.31 193 LYS A C 1
ATOM 1576 O O . LYS A 1 193 ? 17.962 -6.306 -7.557 1.00 92.31 193 LYS A O 1
ATOM 1581 N N . THR A 1 194 ? 16.904 -8.186 -8.182 1.00 92.38 194 THR A N 1
ATOM 1582 C CA . THR A 1 194 ? 18.082 -9.066 -8.037 1.00 92.38 194 THR A CA 1
ATOM 1583 C C . THR A 1 194 ? 19.033 -9.035 -9.231 1.00 92.38 194 THR A C 1
ATOM 1585 O O . THR A 1 194 ? 20.150 -9.536 -9.129 1.00 92.38 194 THR A O 1
ATOM 1588 N N . GLU A 1 195 ? 18.624 -8.451 -10.355 1.00 93.94 195 GLU A N 1
ATOM 1589 C CA . GLU A 1 195 ? 19.463 -8.346 -11.546 1.00 93.94 195 GLU A CA 1
ATOM 1590 C C . GLU A 1 195 ? 20.492 -7.220 -11.376 1.00 93.94 195 GLU A C 1
ATOM 1592 O O . GLU A 1 195 ? 20.125 -6.092 -11.059 1.00 93.94 195 GLU A O 1
ATOM 1597 N N . GLU A 1 196 ? 21.780 -7.479 -11.626 1.00 86.94 196 GLU A N 1
ATOM 1598 C CA . GLU A 1 196 ? 22.858 -6.500 -11.374 1.00 86.94 196 GLU A CA 1
ATOM 1599 C C . GLU A 1 196 ? 22.649 -5.151 -12.089 1.00 86.94 196 GLU A C 1
ATOM 1601 O O . GLU A 1 196 ? 23.014 -4.103 -11.559 1.00 86.94 196 GLU A O 1
ATOM 1606 N N . ASN A 1 197 ? 22.005 -5.163 -13.258 1.00 90.19 197 ASN A N 1
ATOM 1607 C CA . ASN A 1 197 ? 21.769 -3.988 -14.095 1.00 90.19 197 ASN A CA 1
ATOM 1608 C C . ASN A 1 197 ? 20.317 -3.479 -14.077 1.00 90.19 197 ASN A C 1
ATOM 1610 O O . ASN A 1 197 ? 19.916 -2.737 -14.975 1.00 90.19 197 ASN A O 1
ATOM 1614 N N . TYR A 1 198 ? 19.501 -3.846 -13.080 1.00 92.31 198 TYR A N 1
ATOM 1615 C CA . TYR A 1 198 ? 18.083 -3.454 -13.071 1.00 92.31 198 TYR A CA 1
ATOM 1616 C C . TYR A 1 198 ? 17.878 -1.933 -13.120 1.00 92.31 198 TYR A C 1
ATOM 1618 O O . TYR A 1 198 ? 16.929 -1.461 -13.739 1.00 92.31 198 TYR A O 1
ATOM 1626 N N . LYS A 1 199 ? 18.777 -1.151 -12.505 1.00 89.81 199 LYS A N 1
ATOM 1627 C CA . LYS A 1 199 ? 18.711 0.317 -12.538 1.00 89.81 199 LYS A CA 1
ATOM 1628 C C . LYS A 1 199 ? 18.908 0.869 -13.947 1.00 89.81 199 LYS A C 1
ATOM 1630 O O . LYS A 1 199 ? 18.140 1.732 -14.351 1.00 89.81 199 LYS A O 1
ATOM 1635 N N . GLU A 1 200 ? 19.861 0.324 -14.702 1.00 91.00 200 GLU A N 1
ATOM 1636 C CA . GLU A 1 200 ? 20.102 0.697 -16.105 1.00 91.00 200 GLU A CA 1
ATOM 1637 C C . GLU A 1 200 ? 18.869 0.387 -16.965 1.00 91.00 200 GLU A C 1
ATOM 1639 O O . GLU A 1 200 ? 18.435 1.207 -17.772 1.00 91.00 200 GLU A O 1
ATOM 1644 N N . LYS A 1 201 ? 18.224 -0.765 -16.727 1.00 90.25 201 LYS A N 1
ATOM 1645 C CA . LYS A 1 201 ? 16.971 -1.142 -17.408 1.00 90.25 201 LYS A CA 1
ATOM 1646 C C . LYS A 1 201 ? 15.821 -0.165 -17.136 1.00 90.25 201 LYS A C 1
ATOM 1648 O O . LYS A 1 201 ? 14.908 -0.069 -17.954 1.00 90.25 201 LYS A O 1
ATOM 1653 N N . LEU A 1 202 ? 15.855 0.550 -16.010 1.00 91.38 202 LEU A N 1
ATOM 1654 C CA . LEU A 1 202 ? 14.823 1.503 -15.596 1.00 91.38 202 LEU A CA 1
ATOM 1655 C C . LEU A 1 202 ? 15.090 2.948 -16.042 1.00 91.38 202 LEU A C 1
ATOM 1657 O O . LEU A 1 202 ? 14.172 3.762 -15.961 1.00 91.38 202 LEU A O 1
ATOM 1661 N N . GLU A 1 203 ? 16.282 3.290 -16.545 1.00 86.50 203 GLU A N 1
ATOM 1662 C CA . GLU A 1 203 ? 16.618 4.669 -16.952 1.00 86.50 203 GLU A CA 1
ATOM 1663 C C . GLU A 1 203 ? 15.657 5.222 -18.014 1.00 86.50 203 GLU A C 1
ATOM 1665 O O . GLU A 1 203 ? 15.297 6.398 -18.000 1.00 86.50 203 GLU A O 1
ATOM 1670 N N . GLY A 1 204 ? 15.176 4.361 -18.914 1.00 85.06 204 GLY A N 1
ATOM 1671 C CA . GLY A 1 204 ? 14.201 4.734 -19.938 1.00 85.06 204 GLY A CA 1
ATOM 1672 C C . GLY A 1 204 ? 12.770 4.920 -19.422 1.00 85.06 204 GLY A C 1
ATOM 1673 O O . GLY A 1 204 ? 11.938 5.445 -20.168 1.00 85.06 204 GLY A O 1
ATOM 1674 N N . CYS A 1 205 ? 12.476 4.506 -18.187 1.00 89.25 205 CYS A N 1
ATOM 1675 C CA . CYS A 1 205 ? 11.123 4.349 -17.648 1.00 89.25 205 CYS A CA 1
ATOM 1676 C C . CYS A 1 205 ? 10.633 5.510 -16.779 1.00 89.25 205 CYS A C 1
ATOM 1678 O O . CYS A 1 205 ? 9.417 5.680 -16.653 1.00 89.25 205 CYS A O 1
ATOM 1680 N N . LEU A 1 206 ? 11.555 6.270 -16.183 1.00 84.75 206 LEU A N 1
ATOM 1681 C CA . LEU A 1 206 ? 11.274 7.338 -15.216 1.00 84.75 206 LEU A CA 1
ATOM 1682 C C . LEU A 1 206 ? 11.086 8.721 -15.860 1.00 84.75 206 LEU A C 1
ATOM 1684 O O . LEU A 1 206 ? 11.383 8.895 -17.069 1.00 84.75 206 LEU A O 1
#

pLDDT: mean 89.45, std 10.04, range [44.81, 98.56]

Mean predicted aligned error: 4.58 Å

Nearest PDB structures (foldseek):
  2ane-assembly1_D  TM=4.806E-01  e=1.089E+00  Escherichia coli
  7ypk-assembly1_D  TM=4.834E-01  e=1.672E+00  Meiothermus taiwanensis
  7p6u-assembly1_A  TM=3.303E-01  e=3.850E-01  Thermus thermophilus
  7p6u-assembly1_C  TM=3.331E-01  e=4.917E-01  Thermus thermophilus
  7ypk-assembly1_B  TM=2.795E-01  e=1.847E-01  Meiothermus taiwanensis

Organism: Hippea maritima (strain ATCC 700847 / DSM 10411 / MH2) (NCBI:txid760142)